Protein 2HQ4 (pdb70)

B-factor: mean 31.45, std 12.38, range [8.38, 74.42]

Structure (mmCIF, N/CA/C/O backbone):
data_2HQ4
#
_entry.id   2HQ4
#
_cell.length_a   133.869
_cell.length_b   46.392
_cell.length_c   94.750
_cell.angle_alpha   90.00
_cell.angle_beta   132.42
_cell.angle_gamma   90.00
#
_symmetry.space_group_name_H-M   'C 1 2 1'
#
loop_
_entity.id
_entity.type
_entity.pdbx_description
1 polymer 'Hypothetical protein PH1570'
2 water water
#
loop_
_atom_site.group_PDB
_atom_site.id
_atom_site.type_symbol
_atom_site.label_atom_id
_atom_site.label_alt_id
_atom_site.label_comp_id
_atom_site.label_asym_id
_atom_site.label_entity_id
_atom_site.label_seq_id
_atom_site.pdbx_PDB_ins_code
_atom_site.Cartn_x
_atom_site.Cartn_y
_atom_site.Cartn_z
_atom_site.occupancy
_atom_site.B_iso_or_equiv
_atom_site.auth_seq_id
_atom_site.auth_comp_id
_atom_site.auth_asym_id
_atom_site.auth_atom_id
_atom_site.pdbx_PDB_model_num
ATOM 1 N N . ASP A 1 1 ? 20.141 37.460 4.228 1.00 38.40 -8 ASP A N 1
ATOM 2 C CA . ASP A 1 1 ? 20.415 37.383 2.757 1.00 37.79 -8 ASP A CA 1
ATOM 3 C C . ASP A 1 1 ? 21.933 37.560 2.470 1.00 35.27 -8 ASP A C 1
ATOM 4 O O . ASP A 1 1 ? 22.651 38.244 3.176 1.00 35.71 -8 ASP A O 1
ATOM 9 N N . LEU A 1 2 ? 22.411 36.929 1.419 1.00 31.91 -7 LEU A N 1
ATOM 10 C CA . LEU A 1 2 ? 23.831 36.833 1.152 1.00 27.19 -7 LEU A CA 1
ATOM 11 C C . LEU A 1 2 ? 24.233 37.820 0.040 1.00 24.67 -7 LEU A C 1
ATOM 12 O O . LEU A 1 2 ? 23.390 38.287 -0.702 1.00 23.14 -7 LEU A O 1
ATOM 17 N N . TYR A 1 3 ? 25.522 38.102 -0.094 1.00 22.92 -6 TYR A N 1
ATOM 18 C CA . TYR A 1 3 ? 26.011 38.869 -1.247 1.00 21.89 -6 TYR A CA 1
ATOM 19 C C . TYR A 1 3 ? 26.118 38.020 -2.538 1.00 22.46 -6 TYR A C 1
ATOM 20 O O . TYR A 1 3 ? 26.719 36.921 -2.505 1.00 22.55 -6 TYR A O 1
ATOM 29 N N . PHE A 1 4 ? 25.560 38.512 -3.651 1.00 21.25 -5 PHE A N 1
ATOM 30 C CA . PHE A 1 4 ? 25.795 37.921 -4.982 1.00 22.66 -5 PHE A CA 1
ATOM 31 C C . PHE A 1 4 ? 26.209 39.038 -5.934 1.00 23.91 -5 PHE A C 1
ATOM 32 O O . PHE A 1 4 ? 25.600 40.126 -5.974 1.00 23.42 -5 PHE A O 1
ATOM 40 N N . GLN A 1 5 ? 27.238 38.759 -6.708 1.00 25.44 -4 GLN A N 1
ATOM 41 C CA . GLN A 1 5 ? 27.746 39.707 -7.681 1.00 27.48 -4 GLN A CA 1
ATOM 42 C C . GLN A 1 5 ? 26.926 39.691 -8.993 1.00 29.09 -4 GLN A C 1
ATOM 43 O O . GLN A 1 5 ? 26.974 38.733 -9.772 1.00 30.14 -4 GLN A O 1
ATOM 49 N N . GLY A 1 6 ? 26.207 40.781 -9.232 1.00 31.91 -3 GLY A N 1
ATOM 50 C CA . GLY A 1 6 ? 25.450 41.002 -10.468 1.00 34.16 -3 GLY A CA 1
ATOM 51 C C . GLY A 1 6 ? 26.113 40.531 -11.753 1.00 35.77 -3 GLY A C 1
ATOM 52 O O . GLY A 1 6 ? 25.526 39.740 -12.515 1.00 36.90 -3 GLY A O 1
ATOM 53 N N . GLY A 1 7 ? 27.340 40.971 -12.010 1.00 35.58 -2 GLY A N 1
ATOM 54 C CA . GLY A 1 7 ? 27.963 40.567 -13.274 1.00 36.26 -2 GLY A CA 1
ATOM 55 C C . GLY A 1 7 ? 28.152 39.073 -13.547 1.00 35.43 -2 GLY A C 1
ATOM 56 O O . GLY A 1 7 ? 28.355 38.665 -14.697 1.00 35.02 -2 GLY A O 1
ATOM 57 N N . SER A 1 8 ? 28.102 38.250 -12.503 1.00 34.55 -1 SER A N 1
ATOM 58 C CA . SER A 1 8 ? 28.685 36.891 -12.597 1.00 33.62 -1 SER A CA 1
ATOM 59 C C . SER A 1 8 ? 27.679 35.746 -12.678 1.00 33.01 -1 SER A C 1
ATOM 60 O O . SER A 1 8 ? 28.088 34.575 -12.618 1.00 31.47 -1 SER A O 1
ATOM 63 N N . GLY A 1 9 ? 26.388 36.084 -12.798 1.00 31.53 0 GLY A N 1
ATOM 64 C CA . GLY A 1 9 ? 25.330 35.080 -12.809 1.00 30.51 0 GLY A CA 1
ATOM 65 C C . GLY A 1 9 ? 24.625 34.889 -14.142 1.00 30.10 0 GLY A C 1
ATOM 66 O O . GLY A 1 9 ? 24.798 35.663 -15.072 1.00 29.57 0 GLY A O 1
ATOM 67 N N . MET A 1 10 ? 23.842 33.824 -14.222 1.00 28.33 1 MET A N 1
ATOM 68 C CA . MET A 1 10 ? 23.051 33.497 -15.382 1.00 27.20 1 MET A CA 1
ATOM 69 C C . MET A 1 10 ? 21.593 33.316 -14.909 1.00 26.40 1 MET A C 1
ATOM 70 O O . MET A 1 10 ? 21.330 32.584 -13.948 1.00 25.18 1 MET A O 1
ATOM 75 N N . GLN A 1 11 ? 20.657 33.961 -15.594 1.00 25.39 2 GLN A N 1
ATOM 76 C CA . GLN A 1 11 ? 19.253 33.801 -15.254 1.00 26.07 2 GLN A CA 1
ATOM 77 C C . GLN A 1 11 ? 18.776 32.439 -15.773 1.00 25.04 2 GLN A C 1
ATOM 78 O O . GLN A 1 11 ? 18.875 32.159 -16.984 1.00 25.27 2 GLN A O 1
ATOM 84 N N . CYS A 1 12 ? 18.277 31.584 -14.873 1.00 23.12 3 CYS A N 1
ATOM 85 C CA . CYS A 1 12 ? 17.820 30.208 -15.221 1.00 22.95 3 CYS A CA 1
ATOM 86 C C . CYS A 1 12 ? 16.324 29.919 -14.987 1.00 21.82 3 CYS A C 1
ATOM 87 O O . CYS A 1 12 ? 15.840 28.879 -15.346 1.00 21.48 3 CYS A O 1
ATOM 90 N N . GLU A 1 13 ? 15.642 30.844 -14.351 1.00 22.28 4 GLU A N 1
ATOM 91 C CA . GLU A 1 13 ? 14.177 30.873 -14.287 1.00 23.05 4 GLU A CA 1
ATOM 92 C C . GLU A 1 13 ? 13.795 32.305 -14.009 1.00 23.21 4 GLU A C 1
ATOM 93 O O . GLU A 1 13 ? 14.683 33.158 -13.906 1.00 22.38 4 GLU A O 1
ATOM 99 N N . GLU A 1 14 ? 12.486 32.572 -13.856 1.00 23.38 5 GLU A N 1
ATOM 100 C CA . GLU A 1 14 ? 11.987 33.912 -13.642 1.00 25.17 5 GLU A CA 1
ATOM 101 C C . GLU A 1 14 ? 12.716 34.603 -12.500 1.00 23.53 5 GLU A C 1
ATOM 102 O O . GLU A 1 14 ? 13.128 35.765 -12.611 1.00 22.54 5 GLU A O 1
ATOM 108 N N . LYS A 1 15 ? 12.889 33.880 -11.394 1.00 22.12 6 LYS A N 1
ATOM 109 C CA . LYS A 1 15 ? 13.476 34.497 -10.210 1.00 21.96 6 LYS A CA 1
ATOM 110 C C . LYS A 1 15 ? 14.675 33.681 -9.691 1.00 21.61 6 LYS A C 1
ATOM 111 O O . LYS A 1 15 ? 14.999 33.764 -8.509 1.00 21.11 6 LYS A O 1
ATOM 117 N N . LEU A 1 16 ? 15.272 32.867 -10.567 1.00 21.04 7 LEU A N 1
ATOM 118 C CA . LEU A 1 16 ? 16.489 32.109 -10.249 1.00 20.62 7 LEU A CA 1
ATOM 119 C C . LEU A 1 16 ? 17.696 32.635 -11.022 1.00 20.97 7 LEU A C 1
ATOM 120 O O . LEU A 1 16 ? 17.655 32.710 -12.263 1.00 20.53 7 LEU A O 1
ATOM 125 N N . GLU A 1 17 ? 18.754 32.992 -10.291 1.00 21.15 8 GLU A N 1
ATOM 126 C CA . GLU A 1 17 ? 20.063 33.313 -10.864 1.00 22.27 8 GLU A CA 1
ATOM 127 C C . GLU A 1 17 ? 21.074 32.351 -10.287 1.00 22.75 8 GLU A C 1
ATOM 128 O O . GLU A 1 17 ? 21.108 32.122 -9.086 1.00 21.87 8 GLU A O 1
ATOM 134 N N . VAL A 1 18 ? 21.944 31.848 -11.151 1.00 22.79 9 VAL A N 1
ATOM 135 C CA . VAL A 1 18 ? 22.974 30.914 -10.769 1.00 22.63 9 VAL A CA 1
ATOM 136 C C . VAL A 1 18 ? 24.331 31.642 -10.936 1.00 22.94 9 VAL A C 1
ATOM 137 O O . VAL A 1 18 ? 24.523 32.398 -11.884 1.00 21.92 9 VAL A O 1
ATOM 141 N N . PHE A 1 19 ? 25.252 31.410 -10.007 1.00 22.39 10 PHE A N 1
ATOM 142 C CA . PHE A 1 19 ? 26.519 32.155 -9.935 1.00 21.97 10 PHE A CA 1
ATOM 143 C C . PHE A 1 19 ? 27.648 31.149 -9.920 1.00 21.88 10 PHE A C 1
ATOM 144 O O . PHE A 1 19 ? 27.389 29.930 -9.908 1.00 20.87 10 PHE A O 1
ATOM 152 N N . GLU A 1 20 ? 28.918 31.595 -9.887 1.00 22.01 11 GLU A N 1
ATOM 153 C CA . GLU A 1 20 ? 30.016 30.623 -10.003 1.00 22.59 11 GLU A CA 1
ATOM 154 C C . GLU A 1 20 ? 29.980 29.600 -8.859 1.00 20.54 11 GLU A C 1
ATOM 155 O O . GLU A 1 20 ? 30.290 28.387 -9.029 1.00 20.25 11 GLU A O 1
ATOM 161 N N . ASN A 1 21 ? 29.658 30.095 -7.670 1.00 18.16 12 ASN A N 1
ATOM 162 C CA . ASN A 1 21 ? 29.705 29.220 -6.482 1.00 17.11 12 ASN A CA 1
ATOM 163 C C . ASN A 1 21 ? 28.413 29.327 -5.683 1.00 16.62 12 ASN A C 1
ATOM 164 O O . ASN A 1 21 ? 28.432 29.219 -4.448 1.00 15.08 12 ASN A O 1
ATOM 169 N N . GLY A 1 22 ? 27.283 29.507 -6.368 1.00 16.75 13 GLY A N 1
ATOM 170 C CA . GLY A 1 22 ? 26.006 29.587 -5.619 1.00 16.65 13 GLY A CA 1
ATOM 171 C C . GLY A 1 22 ? 24.799 29.820 -6.486 1.00 16.85 13 GLY A C 1
ATOM 172 O O . GLY A 1 22 ? 24.895 29.896 -7.727 1.00 17.14 13 GLY A O 1
ATOM 173 N N . PHE A 1 23 ? 23.635 29.952 -5.848 1.00 17.59 14 PHE A N 1
ATOM 174 C CA . PHE A 1 23 ? 22.452 30.404 -6.576 1.00 17.33 14 PHE A CA 1
ATOM 175 C C . PHE A 1 23 ? 21.528 31.202 -5.647 1.00 17.79 14 PHE A C 1
ATOM 176 O O . PHE A 1 23 ? 21.559 31.015 -4.427 1.00 14.40 14 PHE A O 1
ATOM 184 N N . LYS A 1 24 ? 20.749 32.103 -6.248 1.00 16.88 15 LYS A N 1
ATOM 185 C CA . LYS A 1 24 ? 19.794 32.936 -5.546 1.00 19.60 15 LYS A CA 1
ATOM 186 C C . LYS A 1 24 ? 18.417 32.758 -6.191 1.00 19.56 15 LYS A C 1
ATOM 187 O O . LYS A 1 24 ? 18.229 33.115 -7.357 1.00 19.67 15 LYS A O 1
ATOM 193 N N . ASP A 1 25 ? 17.466 32.259 -5.415 1.00 19.68 16 ASP A N 1
ATOM 194 C CA . ASP A 1 25 ? 16.118 32.064 -5.933 1.00 20.73 16 ASP A CA 1
ATOM 195 C C . ASP A 1 25 ? 15.137 32.920 -5.142 1.00 21.64 16 ASP A C 1
ATOM 196 O O . ASP A 1 25 ? 14.875 32.637 -3.956 1.00 21.90 16 ASP A O 1
ATOM 201 N N . GLU A 1 26 ? 14.605 33.947 -5.791 1.00 21.78 17 GLU A N 1
ATOM 202 C CA . GLU A 1 26 ? 13.695 34.894 -5.099 1.00 23.68 17 GLU A CA 1
ATOM 203 C C . GLU A 1 26 ? 12.221 34.431 -5.100 1.00 24.21 17 GLU A C 1
ATOM 204 O O . GLU A 1 26 ? 11.400 34.989 -4.376 1.00 24.50 17 GLU A O 1
ATOM 210 N N . LYS A 1 27 ? 11.900 33.390 -5.856 1.00 23.18 18 LYS A N 1
ATOM 211 C CA . LYS A 1 27 ? 10.570 32.788 -5.756 1.00 24.56 18 LYS A CA 1
ATOM 212 C C . LYS A 1 27 ? 10.455 31.977 -4.455 1.00 24.72 18 LYS A C 1
ATOM 213 O O . LYS A 1 27 ? 9.500 32.111 -3.678 1.00 23.70 18 LYS A O 1
ATOM 219 N N . PHE A 1 28 ? 11.434 31.107 -4.247 1.00 23.30 19 PHE A N 1
ATOM 220 C CA . PHE A 1 28 ? 11.446 30.238 -3.076 1.00 23.61 19 PHE A CA 1
ATOM 221 C C . PHE A 1 28 ? 12.231 30.812 -1.904 1.00 22.84 19 PHE A C 1
ATOM 222 O O . PHE A 1 28 ? 12.214 30.225 -0.844 1.00 24.64 19 PHE A O 1
ATOM 230 N N . ASN A 1 29 ? 12.851 31.981 -2.085 1.00 21.97 20 ASN A N 1
ATOM 231 C CA . ASN A 1 29 ? 13.688 32.616 -1.065 1.00 22.11 20 ASN A CA 1
ATOM 232 C C . ASN A 1 29 ? 14.754 31.606 -0.557 1.00 21.65 20 ASN A C 1
ATOM 233 O O . ASN A 1 29 ? 14.856 31.344 0.669 1.00 20.35 20 ASN A O 1
ATOM 238 N N . VAL A 1 30 ? 15.529 31.035 -1.505 1.00 20.55 21 VAL A N 1
ATOM 239 C CA . VAL A 1 30 ? 16.600 30.068 -1.182 1.00 20.16 21 VAL A CA 1
ATOM 240 C C . VAL A 1 30 ? 17.876 30.667 -1.768 1.00 20.19 21 VAL A C 1
ATOM 241 O O . VAL A 1 30 ? 17.921 30.988 -2.940 1.00 19.77 21 VAL A O 1
ATOM 245 N N . GLU A 1 31 ? 18.891 30.851 -0.930 1.00 20.25 22 GLU A N 1
ATOM 246 C CA . GLU A 1 31 ? 20.155 31.445 -1.346 1.00 20.78 22 GLU A CA 1
ATOM 247 C C . GLU A 1 31 ? 21.193 30.577 -0.701 1.00 19.72 22 GLU A C 1
ATOM 248 O O . GLU A 1 31 ? 21.119 30.289 0.505 1.00 17.64 22 GLU A O 1
ATOM 254 N N . VAL A 1 32 ? 22.156 30.152 -1.508 1.00 18.23 23 VAL A N 1
ATOM 255 C CA . VAL A 1 32 ? 23.238 29.298 -1.023 1.00 17.42 23 VAL A CA 1
ATOM 256 C C . VAL A 1 32 ? 24.532 29.617 -1.797 1.00 17.63 23 VAL A C 1
ATOM 257 O O . VAL A 1 32 ? 24.483 29.874 -3.006 1.00 16.66 23 VAL A O 1
ATOM 261 N N . LYS A 1 33 ? 25.654 29.643 -1.089 1.00 16.91 24 LYS A N 1
ATOM 262 C CA . LYS A 1 33 ? 26.975 29.729 -1.724 1.00 18.40 24 LYS A CA 1
ATOM 263 C C . LYS A 1 33 ? 27.850 28.675 -1.054 1.00 17.45 24 LYS A C 1
ATOM 264 O O . LYS A 1 33 ? 27.585 28.276 0.074 1.00 17.10 24 LYS A O 1
ATOM 270 N N . PHE A 1 34 ? 28.879 28.192 -1.747 1.00 16.90 25 PHE A N 1
ATOM 271 C CA . PHE A 1 34 ? 29.759 27.178 -1.152 1.00 16.44 25 PHE A CA 1
ATOM 272 C C . PHE A 1 34 ? 31.192 27.609 -1.296 1.00 16.86 25 PHE A C 1
ATOM 273 O O . PHE A 1 34 ? 31.524 28.411 -2.195 1.00 16.17 25 PHE A O 1
ATOM 281 N N . TYR A 1 35 ? 32.020 27.120 -0.368 1.00 17.31 26 TYR A N 1
ATOM 282 C CA . TYR A 1 35 ? 33.474 27.455 -0.294 1.00 18.01 26 TYR A CA 1
ATOM 283 C C . TYR A 1 35 ? 34.211 26.150 -0.061 1.00 17.72 26 TYR A C 1
ATOM 284 O O . TYR A 1 35 ? 33.655 25.232 0.496 1.00 18.83 26 TYR A O 1
ATOM 293 N N . GLY A 1 36 ? 35.446 26.025 -0.526 1.00 19.19 27 GLY A N 1
ATOM 294 C CA . GLY A 1 36 ? 36.190 24.827 -0.260 1.00 20.28 27 GLY A CA 1
ATOM 295 C C . GLY A 1 36 ? 36.102 23.911 -1.454 1.00 21.07 27 GLY A C 1
ATOM 296 O O . GLY A 1 36 ? 36.230 24.381 -2.600 1.00 22.10 27 GLY A O 1
ATOM 297 N N . ASN A 1 37 ? 35.848 22.625 -1.220 1.00 19.17 28 ASN A N 1
ATOM 298 C CA . ASN A 1 37 ? 35.720 21.700 -2.352 1.00 20.22 28 ASN A CA 1
ATOM 299 C C . ASN A 1 37 ? 34.429 21.928 -3.179 1.00 20.88 28 ASN A C 1
ATOM 300 O O . ASN A 1 37 ? 33.491 22.521 -2.682 1.00 19.22 28 ASN A O 1
ATOM 305 N N . ASP A 1 38 ? 34.425 21.459 -4.428 1.00 20.33 29 ASP A N 1
ATOM 306 C CA . ASP A 1 38 ? 33.349 21.690 -5.387 1.00 21.06 29 ASP A CA 1
ATOM 307 C C . ASP A 1 38 ? 32.018 21.126 -4.837 1.00 21.56 29 ASP A C 1
ATOM 308 O O . ASP A 1 38 ? 31.950 19.977 -4.402 1.00 21.92 29 ASP A O 1
ATOM 313 N N . ALA A 1 39 ? 30.985 21.959 -4.817 1.00 20.95 30 ALA A N 1
ATOM 314 C CA . ALA A 1 39 ? 29.652 21.474 -4.442 1.00 19.89 30 ALA A CA 1
ATOM 315 C C . ALA A 1 39 ? 28.635 21.751 -5.538 1.00 18.93 30 ALA A C 1
ATOM 316 O O . ALA A 1 39 ? 27.426 21.755 -5.276 1.00 19.62 30 ALA A O 1
ATOM 318 N N . ARG A 1 40 ? 29.083 21.977 -6.771 1.00 19.06 31 ARG A N 1
ATOM 319 C CA . ARG A 1 40 ? 28.112 22.363 -7.818 1.00 20.12 31 ARG A CA 1
ATOM 320 C C . ARG A 1 40 ? 26.988 21.358 -8.073 1.00 19.56 31 ARG A C 1
ATOM 321 O O . ARG A 1 40 ? 25.849 21.752 -8.339 1.00 18.00 31 ARG A O 1
ATOM 329 N N . LYS A 1 41 ? 27.284 20.064 -7.980 1.00 19.16 32 LYS A N 1
ATOM 330 C CA . LYS A 1 41 ? 26.244 19.059 -8.191 1.00 21.29 32 LYS A CA 1
ATOM 331 C C . LYS A 1 41 ? 25.190 19.021 -7.050 1.00 19.76 32 LYS A C 1
ATOM 332 O O . LYS A 1 41 ? 24.040 18.678 -7.270 1.00 18.32 32 LYS A O 1
ATOM 338 N N . VAL A 1 42 ? 25.608 19.316 -5.820 1.00 18.87 33 VAL A N 1
ATOM 339 C CA . VAL A 1 42 ? 24.628 19.506 -4.732 1.00 17.90 33 VAL A CA 1
ATOM 340 C C . VAL A 1 42 ? 23.693 20.680 -5.079 1.00 17.70 33 VAL A C 1
ATOM 341 O O . VAL A 1 42 ? 22.465 20.581 -4.952 1.00 17.17 33 VAL A O 1
ATOM 345 N N . LEU A 1 43 ? 24.255 21.773 -5.580 1.00 17.13 34 LEU A N 1
ATOM 346 C CA . LEU A 1 43 ? 23.423 22.924 -5.926 1.00 17.65 34 LEU A CA 1
ATOM 347 C C . LEU A 1 43 ? 22.463 22.576 -7.090 1.00 17.06 34 LEU A C 1
ATOM 348 O O . LEU A 1 43 ? 21.262 22.931 -7.079 1.00 14.95 34 LEU A O 1
ATOM 353 N N . LEU A 1 44 ? 22.969 21.832 -8.074 1.00 17.39 35 LEU A N 1
ATOM 354 C CA . LEU A 1 44 ? 22.123 21.356 -9.194 1.00 17.77 35 LEU A CA 1
ATOM 355 C C . LEU A 1 44 ? 20.965 20.516 -8.712 1.00 17.36 35 LEU A C 1
ATOM 356 O O . LEU A 1 44 ? 19.813 20.687 -9.159 1.00 18.76 35 LEU A O 1
ATOM 361 N N . ALA A 1 45 ? 21.247 19.607 -7.785 1.00 17.03 36 ALA A N 1
ATOM 362 C CA . ALA A 1 45 ? 20.186 18.772 -7.223 1.00 16.72 36 ALA A CA 1
ATOM 363 C C . ALA A 1 45 ? 19.147 19.611 -6.469 1.00 17.23 36 ALA A C 1
ATOM 364 O O . ALA A 1 45 ? 17.943 19.341 -6.549 1.00 18.26 36 ALA A O 1
ATOM 366 N N . MET A 1 46 ? 19.603 20.624 -5.734 1.00 15.39 37 MET A N 1
ATOM 367 C CA . MET A 1 46 ? 18.668 21.533 -5.033 1.00 15.48 37 MET A CA 1
ATOM 368 C C . MET A 1 46 ? 17.748 22.269 -6.019 1.00 16.84 37 MET A C 1
ATOM 369 O O . MET A 1 46 ? 16.563 22.454 -5.732 1.00 17.35 37 MET A O 1
ATOM 374 N N . ILE A 1 47 ? 18.296 22.723 -7.152 1.00 17.05 38 ILE A N 1
ATOM 375 C CA . ILE A 1 47 ? 17.530 23.436 -8.197 1.00 17.94 38 ILE A CA 1
ATOM 376 C C . ILE A 1 47 ? 16.480 22.513 -8.813 1.00 19.08 38 ILE A C 1
ATOM 377 O O . ILE A 1 47 ? 15.303 22.873 -8.941 1.00 18.54 38 ILE A O 1
ATOM 382 N N . TYR A 1 48 ? 16.914 21.308 -9.189 1.00 19.86 39 TYR A N 1
ATOM 383 C CA . TYR A 1 48 ? 16.013 20.275 -9.671 1.00 22.43 39 TYR A CA 1
ATOM 384 C C . TYR A 1 48 ? 14.845 20.041 -8.712 1.00 22.38 39 TYR A C 1
ATOM 385 O O . TYR A 1 48 ? 13.659 20.025 -9.122 1.00 22.65 39 TYR A O 1
ATOM 394 N N . GLU A 1 49 ? 15.174 19.845 -7.442 1.00 21.89 40 GLU A N 1
ATOM 395 C CA . GLU A 1 49 ? 14.153 19.586 -6.445 1.00 23.29 40 GLU A CA 1
ATOM 396 C C . GLU A 1 49 ? 13.198 20.783 -6.289 1.00 21.74 40 GLU A C 1
ATOM 397 O O . GLU A 1 49 ? 11.995 20.572 -6.146 1.00 21.02 40 GLU A O 1
ATOM 403 N N . LEU A 1 50 ? 13.721 22.012 -6.351 1.00 19.48 41 LEU A N 1
ATOM 404 C CA . LEU A 1 50 ? 12.905 23.214 -6.233 1.00 20.89 41 LEU A CA 1
ATOM 405 C C . LEU A 1 50 ? 11.853 23.365 -7.368 1.00 22.49 41 LEU A C 1
ATOM 406 O O . LEU A 1 50 ? 10.725 23.817 -7.117 1.00 20.89 41 LEU A O 1
ATOM 411 N N . TYR A 1 51 ? 12.235 22.963 -8.585 1.00 22.25 42 TYR A N 1
ATOM 412 C CA . TYR A 1 51 ? 11.435 23.200 -9.793 1.00 22.04 42 TYR A CA 1
ATOM 413 C C . TYR A 1 51 ? 10.729 21.951 -10.315 1.00 23.80 42 TYR A C 1
ATOM 414 O O . TYR A 1 51 ? 9.848 22.046 -11.179 1.00 24.54 42 TYR A O 1
ATOM 423 N N . LEU A 1 52 ? 11.068 20.799 -9.743 1.00 25.34 43 LEU A N 1
ATOM 424 C CA . LEU A 1 52 ? 10.395 19.533 -10.025 1.00 27.97 43 LEU A CA 1
ATOM 425 C C . LEU A 1 52 ? 8.870 19.643 -9.976 1.00 27.95 43 LEU A C 1
ATOM 426 O O . LEU A 1 52 ? 8.203 19.147 -10.897 1.00 28.88 43 LEU A O 1
ATOM 431 N N . PRO A 1 53 ? 8.311 20.275 -8.923 1.00 28.45 44 PRO A N 1
ATOM 432 C CA . PRO A 1 53 ? 6.853 20.426 -8.889 1.00 28.36 44 PRO A CA 1
ATOM 433 C C . PRO A 1 53 ? 6.238 21.176 -10.078 1.00 28.52 44 PRO A C 1
ATOM 434 O O . PRO A 1 53 ? 5.143 20.825 -10.489 1.00 28.98 44 PRO A O 1
ATOM 438 N N . GLU A 1 54 ? 6.897 22.205 -10.613 1.00 28.97 45 GLU A N 1
ATOM 439 C CA . GLU A 1 54 ? 6.384 22.914 -11.791 1.00 29.00 45 GLU A CA 1
ATOM 440 C C . GLU A 1 54 ? 6.658 22.177 -13.100 1.00 28.83 45 GLU A C 1
ATOM 441 O O . GLU A 1 54 ? 5.860 22.284 -14.023 1.00 29.78 45 GLU A O 1
ATOM 447 N N . TYR A 1 55 ? 7.771 21.455 -13.207 1.00 28.27 46 TYR A N 1
ATOM 448 C CA . TYR A 1 55 ? 8.183 20.853 -14.497 1.00 28.02 46 TYR A CA 1
ATOM 449 C C . TYR A 1 55 ? 7.896 19.361 -14.716 1.00 30.54 46 TYR A C 1
ATOM 450 O O . TYR A 1 55 ? 7.917 18.875 -15.868 1.00 31.85 46 TYR A O 1
ATOM 459 N N . GLY A 1 56 ? 7.685 18.606 -13.649 1.00 32.65 47 GLY A N 1
ATOM 460 C CA . GLY A 1 56 ? 7.777 17.141 -13.751 1.00 34.84 47 GLY A CA 1
ATOM 461 C C . GLY A 1 56 ? 9.232 16.696 -13.927 1.00 37.66 47 GLY A C 1
ATOM 462 O O . GLY A 1 56 ? 10.145 17.537 -14.051 1.00 37.29 47 GLY A O 1
ATOM 463 N N . ARG A 1 57 ? 9.470 15.384 -13.966 1.00 39.35 48 ARG A N 1
ATOM 464 C CA . ARG A 1 57 ? 10.861 14.925 -13.828 1.00 41.80 48 ARG A CA 1
ATOM 465 C C . ARG A 1 57 ? 11.667 14.646 -15.106 1.00 42.42 48 ARG A C 1
ATOM 466 O O . ARG A 1 57 ? 12.905 14.381 -15.047 1.00 42.85 48 ARG A O 1
ATOM 474 N N . GLU A 1 58 ? 10.969 14.772 -16.236 1.00 42.12 49 GLU A N 1
ATOM 475 C CA . GLU A 1 58 ? 11.593 14.961 -17.548 1.00 42.89 49 GLU A CA 1
ATOM 476 C C . GLU A 1 58 ? 12.678 15.940 -17.990 1.00 41.48 49 GLU A C 1
ATOM 477 O O . GLU A 1 58 ? 13.857 15.576 -18.203 1.00 43.56 49 GLU A O 1
ATOM 483 N N . TYR A 1 59 ? 12.284 17.191 -18.056 1.00 38.93 50 TYR A N 1
ATOM 484 C CA . TYR A 1 59 ? 13.095 18.266 -18.577 1.00 36.03 50 TYR A CA 1
ATOM 485 C C . TYR A 1 59 ? 12.697 19.266 -17.485 1.00 34.38 50 TYR A C 1
ATOM 486 O O . TYR A 1 59 ? 11.542 19.714 -17.383 1.00 33.14 50 TYR A O 1
ATOM 495 N N . VAL A 1 60 ? 13.676 19.563 -16.641 1.00 31.08 51 VAL A N 1
ATOM 496 C CA . VAL A 1 60 ? 13.534 20.646 -15.686 1.00 28.44 51 VAL A CA 1
ATOM 497 C C . VAL A 1 60 ? 14.435 21.732 -16.216 1.00 27.38 51 VAL A C 1
ATOM 498 O O . VAL A 1 60 ? 15.656 21.692 -16.017 1.00 27.07 51 VAL A O 1
ATOM 502 N N . TYR A 1 61 ? 13.833 22.679 -16.934 1.00 25.97 52 TYR A N 1
ATOM 503 C CA . TYR A 1 61 ? 14.564 23.757 -17.603 1.00 24.49 52 TYR A CA 1
ATOM 504 C C . TYR A 1 61 ? 15.688 24.461 -16.765 1.00 23.63 52 TYR A C 1
ATOM 505 O O . TYR A 1 61 ? 16.829 24.524 -17.229 1.00 21.86 52 TYR A O 1
ATOM 514 N N . PRO A 1 62 ? 15.351 25.008 -15.560 1.00 21.89 53 PRO A N 1
ATOM 515 C CA . PRO A 1 62 ? 16.378 25.692 -14.755 1.00 20.96 53 PRO A CA 1
ATOM 516 C C . PRO A 1 62 ? 17.555 24.821 -14.406 1.00 20.42 53 PRO A C 1
ATOM 517 O O . PRO A 1 62 ? 18.647 25.355 -14.336 1.00 21.57 53 PRO A O 1
ATOM 521 N N . PHE A 1 63 ? 17.304 23.543 -14.131 1.00 19.67 54 PHE A N 1
ATOM 522 C CA . PHE A 1 63 ? 18.332 22.515 -13.907 1.00 21.84 54 PHE A CA 1
ATOM 523 C C . PHE A 1 63 ? 19.196 22.265 -15.158 1.00 21.60 54 PHE A C 1
ATOM 524 O O . PHE A 1 63 ? 20.419 22.205 -15.068 1.00 19.90 54 PHE A O 1
ATOM 532 N N . GLU A 1 64 ? 18.561 22.178 -16.321 1.00 21.99 55 GLU A N 1
ATOM 533 C CA . GLU A 1 64 ? 19.316 22.095 -17.584 1.00 23.87 55 GLU A CA 1
ATOM 534 C C . GLU A 1 64 ? 20.142 23.342 -17.873 1.00 24.33 55 GLU A C 1
ATOM 535 O O . GLU A 1 64 ? 21.310 23.240 -18.278 1.00 25.65 55 GLU A O 1
ATOM 541 N N . CYS A 1 65 ? 19.543 24.511 -17.661 1.00 24.92 56 CYS A N 1
ATOM 542 C CA . CYS A 1 65 ? 20.211 25.797 -17.802 1.00 25.02 56 CYS A CA 1
ATOM 543 C C . CYS A 1 65 ? 21.475 25.924 -16.887 1.00 25.04 56 CYS A C 1
ATOM 544 O O . CYS A 1 65 ? 22.549 26.381 -17.320 1.00 23.49 56 CYS A O 1
ATOM 547 N N . ALA A 1 66 ? 21.327 25.516 -15.625 1.00 24.04 57 ALA A N 1
ATOM 548 C CA . ALA A 1 66 ? 22.399 25.642 -14.643 1.00 23.35 57 ALA A CA 1
ATOM 549 C C . ALA A 1 66 ? 23.521 24.660 -15.025 1.00 23.81 57 ALA A C 1
ATOM 550 O O . ALA A 1 66 ? 24.707 25.000 -14.888 1.00 22.93 57 ALA A O 1
ATOM 552 N N . LYS A 1 67 ? 23.145 23.468 -15.509 1.00 24.35 58 LYS A N 1
ATOM 553 C CA . LYS A 1 67 ? 24.139 22.468 -15.989 1.00 26.55 58 LYS A CA 1
ATOM 554 C C . LYS A 1 67 ? 24.972 22.996 -17.166 1.00 28.23 58 LYS A C 1
ATOM 555 O O . LYS A 1 67 ? 26.204 22.808 -17.217 1.00 28.00 58 LYS A O 1
ATOM 561 N N . GLU A 1 68 ? 24.303 23.680 -18.084 1.00 30.03 59 GLU A N 1
ATOM 562 C CA . GLU A 1 68 ? 24.954 24.319 -19.227 1.00 32.57 59 GLU A CA 1
ATOM 563 C C . GLU A 1 68 ? 25.903 25.425 -18.733 1.00 31.42 59 GLU A C 1
ATOM 564 O O . GLU A 1 68 ? 27.080 25.471 -19.123 1.00 30.58 59 GLU A O 1
ATOM 570 N N . PHE A 1 69 ? 25.408 26.281 -17.832 1.00 30.15 60 PHE A N 1
ATOM 571 C CA . PHE A 1 69 ? 26.214 27.331 -17.221 1.00 28.84 60 PHE A CA 1
ATOM 572 C C . PHE A 1 69 ? 27.493 26.806 -16.540 1.00 28.91 60 PHE A C 1
ATOM 573 O O . PHE A 1 69 ? 28.586 27.364 -16.754 1.00 28.11 60 PHE A O 1
ATOM 581 N N . TRP A 1 70 ? 27.354 25.750 -15.740 1.00 27.13 61 TRP A N 1
ATOM 582 C CA . TRP A 1 70 ? 28.484 25.196 -15.008 1.00 28.43 61 TRP A CA 1
ATOM 583 C C . TRP A 1 70 ? 29.291 24.140 -15.792 1.00 29.14 61 TRP A C 1
ATOM 584 O O . TRP A 1 70 ? 30.314 23.653 -15.297 1.00 28.61 61 TRP A O 1
ATOM 595 N N . ASN A 1 71 ? 28.807 23.798 -16.993 1.00 30.19 62 ASN A N 1
ATOM 596 C CA . ASN A 1 71 ? 29.359 22.722 -17.842 1.00 31.07 62 ASN A CA 1
ATOM 597 C C . ASN A 1 71 ? 29.490 21.405 -17.066 1.00 31.57 62 ASN A C 1
ATOM 598 O O . ASN A 1 71 ? 30.570 20.818 -16.938 1.00 31.38 62 ASN A O 1
ATOM 603 N N . ILE A 1 72 ? 28.371 20.945 -16.527 1.00 31.31 63 ILE A N 1
ATOM 604 C CA . ILE A 1 72 ? 28.362 19.764 -15.706 1.00 32.15 63 ILE A CA 1
ATOM 605 C C . ILE A 1 72 ? 27.370 18.751 -16.279 1.00 32.99 63 ILE A C 1
ATOM 606 O O . ILE A 1 72 ? 26.268 19.116 -16.680 1.00 32.04 63 ILE A O 1
ATOM 611 N N . TYR A 1 73 ? 27.789 17.490 -16.313 1.00 34.63 64 TYR A N 1
ATOM 612 C CA . TYR A 1 73 ? 26.933 16.381 -16.696 1.00 37.12 64 TYR A CA 1
ATOM 613 C C . TYR A 1 73 ? 26.267 15.784 -15.467 1.00 36.22 64 TYR A C 1
ATOM 614 O O . TYR A 1 73 ? 26.932 15.352 -14.516 1.00 36.27 64 TYR A O 1
ATOM 623 N N . LEU A 1 74 ? 24.941 15.769 -15.470 1.00 35.24 65 LEU A N 1
ATOM 624 C CA . LEU A 1 74 ? 24.197 15.172 -14.365 1.00 34.72 65 LEU A CA 1
ATOM 625 C C . LEU A 1 74 ? 22.780 14.853 -14.786 1.00 35.48 65 LEU A C 1
ATOM 626 O O . LEU A 1 74 ? 22.012 15.744 -15.113 1.00 35.45 65 LEU A O 1
ATOM 631 N N . GLU A 1 75 ? 22.413 13.585 -14.735 1.00 36.55 66 GLU A N 1
ATOM 632 C CA . GLU A 1 75 ? 21.104 13.145 -15.204 1.00 37.58 66 GLU A CA 1
ATOM 633 C C . GLU A 1 75 ? 20.067 13.314 -14.100 1.00 37.21 66 GLU A C 1
ATOM 634 O O . GLU A 1 75 ? 20.312 12.911 -12.967 1.00 35.62 66 GLU A O 1
ATOM 640 N N . GLY A 1 76 ? 18.914 13.899 -14.434 1.00 38.03 67 GLY A N 1
ATOM 641 C CA . GLY A 1 76 ? 17.834 14.141 -13.454 1.00 39.32 67 GLY A CA 1
ATOM 642 C C . GLY A 1 76 ? 17.459 12.905 -12.663 1.00 39.90 67 GLY A C 1
ATOM 643 O O . GLY A 1 76 ? 17.123 12.965 -11.484 1.00 38.63 67 GLY A O 1
ATOM 644 N N . GLU A 1 77 ? 17.556 11.766 -13.340 1.00 41.72 68 GLU A N 1
ATOM 645 C CA . GLU A 1 77 ? 17.220 10.461 -12.802 1.00 43.49 68 GLU A CA 1
ATOM 646 C C . GLU A 1 77 ? 18.126 10.093 -11.636 1.00 43.63 68 GLU A C 1
ATOM 647 O O . GLU A 1 77 ? 17.748 9.304 -10.756 1.00 43.86 68 GLU A O 1
ATOM 653 N N . GLU A 1 78 ? 19.322 10.682 -11.619 1.00 44.20 69 GLU A N 1
ATOM 654 C CA . GLU A 1 78 ? 20.282 10.451 -10.535 1.00 45.10 69 GLU A CA 1
ATOM 655 C C . GLU A 1 78 ? 19.860 11.170 -9.249 1.00 44.58 69 GLU A C 1
ATOM 656 O O . GLU A 1 78 ? 20.386 10.871 -8.189 1.00 45.20 69 GLU A O 1
ATOM 662 N N . ILE A 1 79 ? 18.907 12.098 -9.345 1.00 44.69 70 ILE A N 1
ATOM 663 C CA . ILE A 1 79 ? 18.510 12.952 -8.203 1.00 44.66 70 ILE A CA 1
ATOM 664 C C . ILE A 1 79 ? 17.299 12.390 -7.457 1.00 45.89 7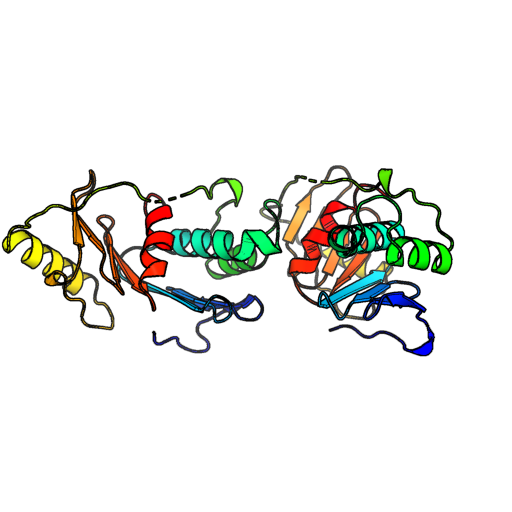0 ILE A C 1
ATOM 665 O O . ILE A 1 79 ? 16.150 12.571 -7.866 1.00 44.99 70 ILE A O 1
ATOM 670 N N . GLN A 1 80 ? 17.578 11.705 -6.357 1.00 47.48 71 GLN A N 1
ATOM 671 C CA . GLN A 1 80 ? 16.551 10.989 -5.605 1.00 50.32 71 GLN A CA 1
ATOM 672 C C . GLN A 1 80 ? 16.655 11.292 -4.108 1.00 51.50 71 GLN A C 1
ATOM 673 O O . GLN A 1 80 ? 17.724 11.672 -3.625 1.00 51.85 71 GLN A O 1
ATOM 679 N N . ASP A 1 81 ? 15.561 11.085 -3.373 1.00 52.83 72 ASP A N 1
ATOM 680 C CA . ASP A 1 81 ? 15.562 11.298 -1.913 1.00 54.27 72 ASP A CA 1
ATOM 681 C C . ASP A 1 81 ? 16.475 10.360 -1.117 1.00 54.29 72 ASP A C 1
ATOM 682 O O . ASP A 1 81 ? 16.245 9.155 -1.062 1.00 54.37 72 ASP A O 1
ATOM 687 N N . GLN A 1 85 ? 19.290 8.247 9.034 1.00 65.08 76 GLN A N 1
ATOM 688 C CA . GLN A 1 85 ? 19.847 9.587 8.861 1.00 64.47 76 GLN A CA 1
ATOM 689 C C . GLN A 1 85 ? 20.390 10.189 10.189 1.00 63.94 76 GLN A C 1
ATOM 690 O O . GLN A 1 85 ? 19.832 11.121 10.772 1.00 64.25 76 GLN A O 1
ATOM 696 N N . LEU A 1 86 ? 21.434 9.538 10.693 1.00 63.02 77 LEU A N 1
ATOM 697 C CA . LEU A 1 86 ? 22.618 10.181 11.317 1.00 61.50 77 LEU A CA 1
ATOM 698 C C . LEU A 1 86 ? 22.636 10.890 12.701 1.00 60.29 77 LEU A C 1
ATOM 699 O O . LEU A 1 86 ? 21.609 11.310 13.245 1.00 60.31 77 LEU A O 1
ATOM 704 N N . LYS A 1 87 ? 23.856 11.022 13.229 1.00 58.68 78 LYS A N 1
ATOM 705 C CA . LYS A 1 87 ? 24.111 10.857 14.670 1.00 57.56 78 LYS A CA 1
ATOM 706 C C . LYS A 1 87 ? 24.733 12.031 15.422 1.00 56.13 78 LYS A C 1
ATOM 707 O O . LYS A 1 87 ? 25.944 12.275 15.314 1.00 54.75 78 LYS A O 1
ATOM 713 N N . PRO A 1 88 ? 23.900 12.749 16.198 1.00 55.20 79 PRO A N 1
ATOM 714 C CA . PRO A 1 88 ? 24.309 13.920 16.974 1.00 54.97 79 PRO A CA 1
ATOM 715 C C . PRO A 1 88 ? 25.317 13.594 18.074 1.00 54.80 79 PRO A C 1
ATOM 716 O O . PRO A 1 88 ? 25.255 12.520 18.670 1.00 54.95 79 PRO A O 1
ATOM 720 N N . ILE A 1 89 ? 26.262 14.501 18.298 1.00 54.64 80 ILE A N 1
ATOM 721 C CA . ILE A 1 89 ? 27.256 14.354 19.356 1.00 55.08 80 ILE A CA 1
ATOM 722 C C . ILE A 1 89 ? 26.739 15.114 20.575 1.00 55.76 80 ILE A C 1
ATOM 723 O O . ILE A 1 89 ? 26.375 16.295 20.489 1.00 55.59 80 ILE A O 1
ATOM 728 N N . LYS A 1 90 ? 26.666 14.419 21.703 1.00 56.75 81 LYS A N 1
ATOM 729 C CA . LYS A 1 90 ? 26.112 15.011 22.920 1.00 57.78 81 LYS A CA 1
ATOM 730 C C . LYS A 1 90 ? 27.083 16.032 23.489 1.00 57.97 81 LYS A C 1
ATOM 731 O O . LYS A 1 90 ? 26.665 17.086 23.955 1.00 58.28 81 LYS A O 1
ATOM 737 N N . PHE A 1 91 ? 28.374 15.700 23.430 1.00 58.19 82 PHE A N 1
ATOM 738 C CA . PHE A 1 91 ? 29.460 16.582 23.857 1.00 58.47 82 PHE A CA 1
ATOM 739 C C . PHE A 1 91 ? 30.670 16.380 22.958 1.00 58.03 82 PHE A C 1
ATOM 740 O O . PHE A 1 91 ? 31.184 15.263 22.827 1.00 57.97 82 PHE A O 1
ATOM 748 N N . THR A 1 92 ? 31.115 17.466 22.336 1.00 57.45 83 THR A N 1
ATOM 749 C CA . THR A 1 92 ? 32.312 17.435 21.499 1.00 57.06 83 THR A CA 1
ATOM 750 C C . THR A 1 92 ? 33.431 18.229 22.177 1.00 56.45 83 THR A C 1
ATOM 751 O O . THR A 1 92 ? 33.199 19.341 22.662 1.00 56.09 83 THR A O 1
ATOM 755 N N . SER A 1 93 ? 34.631 17.646 22.212 1.00 56.27 84 SER A N 1
ATOM 756 C CA . SER A 1 93 ? 35.780 18.242 22.900 1.00 56.07 84 SER A CA 1
ATOM 757 C C . SER A 1 93 ? 36.183 19.564 22.269 1.00 56.12 84 SER A C 1
ATOM 758 O O . SER A 1 93 ? 36.035 19.744 21.056 1.00 55.78 84 SER A O 1
ATOM 761 N N . GLU A 1 94 ? 36.676 20.485 23.100 1.00 55.71 85 GLU A N 1
ATOM 762 C CA . GLU A 1 94 ? 37.282 21.732 22.623 1.00 55.80 85 GLU A CA 1
ATOM 763 C C . GLU A 1 94 ? 38.269 21.483 21.488 1.00 54.29 85 GLU A C 1
ATOM 764 O O . GLU A 1 94 ? 38.420 22.312 20.604 1.00 54.24 85 GLU A O 1
ATOM 770 N N . GLN A 1 95 ? 38.949 20.341 21.542 1.00 52.96 86 GLN A N 1
ATOM 771 C CA . GLN A 1 95 ? 39.972 19.975 20.570 1.00 51.79 86 GLN A CA 1
ATOM 772 C C . GLN A 1 95 ? 39.392 19.761 19.168 1.00 49.90 86 GLN A C 1
ATOM 773 O O . GLN A 1 95 ? 39.954 20.249 18.181 1.00 49.11 86 GLN A O 1
ATOM 779 N N . VAL A 1 96 ? 38.287 19.012 19.104 1.00 48.13 87 VAL A N 1
ATOM 780 C CA . VAL A 1 96 ? 37.523 18.789 17.871 1.00 46.15 87 VAL A CA 1
ATOM 781 C C . VAL A 1 96 ? 36.988 20.118 17.336 1.00 44.30 87 VAL A C 1
ATOM 782 O O . VAL A 1 96 ? 37.173 20.414 16.164 1.00 43.76 87 VAL A O 1
ATOM 786 N N . ILE A 1 97 ? 36.336 20.900 18.201 1.00 42.40 88 ILE A N 1
ATOM 787 C CA . ILE A 1 97 ? 35.849 22.239 17.847 1.00 41.24 88 ILE A CA 1
ATOM 788 C C . ILE A 1 97 ? 36.991 23.078 17.267 1.00 39.85 88 ILE A C 1
ATOM 789 O O . ILE A 1 97 ? 36.869 23.669 16.173 1.00 39.25 88 ILE A O 1
ATOM 794 N N . LYS A 1 98 ? 38.117 23.086 17.978 1.00 37.36 89 LYS A N 1
ATOM 795 C CA . LYS A 1 98 ? 39.311 23.799 17.534 1.00 35.76 89 LYS A CA 1
ATOM 796 C C . LYS A 1 98 ? 39.860 23.323 16.185 1.00 33.44 89 LYS A C 1
ATOM 797 O O . LYS A 1 98 ? 40.291 24.126 15.376 1.00 30.71 89 LYS A O 1
ATOM 803 N N . LYS A 1 99 ? 39.864 22.013 15.946 1.00 32.25 90 LYS A N 1
ATOM 804 C CA . LYS A 1 99 ? 40.352 21.477 14.643 1.00 31.86 90 LYS A CA 1
ATOM 805 C C . LYS A 1 99 ? 39.366 21.781 13.490 1.00 30.09 90 LYS A C 1
ATOM 806 O O . LYS A 1 99 ? 39.769 22.047 12.366 1.00 30.14 90 LYS A O 1
ATOM 812 N N . LEU A 1 100 ? 38.079 21.711 13.795 1.00 28.77 91 LEU A N 1
ATOM 813 C CA . LEU A 1 100 ? 37.029 22.107 12.852 1.00 28.76 91 LEU A CA 1
ATOM 814 C C . LEU A 1 100 ? 37.123 23.596 12.527 1.00 27.85 91 LEU A C 1
ATOM 815 O O . LEU A 1 100 ? 37.003 23.985 11.378 1.00 26.43 91 LEU A O 1
ATOM 820 N N . GLN A 1 101 ? 37.365 24.424 13.533 1.00 28.22 92 GLN A N 1
ATOM 821 C CA . GLN A 1 101 ? 37.621 25.852 13.290 1.00 29.17 92 GLN A CA 1
ATOM 822 C C . GLN A 1 101 ? 38.844 26.092 12.383 1.00 29.33 92 GLN A C 1
ATOM 823 O O . GLN A 1 101 ? 38.820 26.977 11.505 1.00 27.60 92 GLN A O 1
ATOM 829 N N . GLU A 1 102 ? 39.898 25.283 12.541 1.00 30.10 93 GLU A N 1
ATOM 830 C CA . GLU A 1 102 ? 41.033 25.338 11.616 1.00 32.15 93 GLU A CA 1
ATOM 831 C C . GLU A 1 102 ? 40.685 24.902 10.177 1.00 31.31 93 GLU A C 1
ATOM 832 O O . GLU A 1 102 ? 41.254 25.438 9.221 1.00 30.34 93 GLU A O 1
ATOM 838 N N . GLU A 1 103 ? 39.770 23.935 10.011 1.00 30.17 94 GLU A N 1
ATOM 839 C CA . GLU A 1 103 ? 39.270 23.609 8.665 1.00 29.53 94 GLU A CA 1
ATOM 840 C C . GLU A 1 103 ? 38.589 24.849 8.049 1.00 28.81 94 GLU A C 1
ATOM 841 O O . GLU A 1 103 ? 38.776 25.132 6.848 1.00 27.28 94 GLU A O 1
ATOM 847 N N . ILE A 1 104 ? 37.805 25.556 8.863 1.00 28.66 95 ILE A N 1
ATOM 848 C CA . ILE A 1 104 ? 37.141 26.794 8.401 1.00 29.65 95 ILE A CA 1
ATOM 849 C C . ILE A 1 104 ? 38.196 27.774 7.862 1.00 30.17 95 ILE A C 1
ATOM 850 O O . ILE A 1 104 ? 38.072 28.239 6.746 1.00 30.67 95 ILE A O 1
ATOM 855 N N . LYS A 1 105 ? 39.243 28.053 8.642 1.00 30.80 96 LYS A N 1
ATOM 856 C CA . LYS A 1 105 ? 40.362 28.916 8.174 1.00 31.67 96 LYS A CA 1
ATOM 857 C C . LYS A 1 105 ? 41.014 28.496 6.870 1.00 30.98 96 LYS A C 1
ATOM 858 O O . LYS A 1 105 ? 41.316 29.341 6.022 1.00 32.44 96 LYS A O 1
ATOM 864 N N . LYS A 1 106 ? 41.221 27.206 6.674 1.00 30.68 97 LYS A N 1
ATOM 865 C CA . LYS A 1 106 ? 41.742 26.725 5.414 1.00 30.93 97 LYS A CA 1
ATOM 866 C C . LYS A 1 106 ? 40.799 26.973 4.225 1.00 30.41 97 LYS A C 1
ATOM 867 O O . LYS A 1 106 ? 41.251 27.172 3.099 1.00 30.95 97 LYS A O 1
ATOM 873 N N . ILE A 1 107 ? 39.494 26.886 4.467 1.00 28.89 98 ILE A N 1
ATOM 874 C CA . ILE A 1 107 ? 38.473 27.060 3.410 1.00 27.45 98 ILE A CA 1
ATOM 875 C C . ILE A 1 107 ? 38.358 28.513 2.947 1.00 28.15 98 ILE A C 1
ATOM 876 O O . ILE A 1 107 ? 38.051 28.799 1.766 1.00 28.62 98 ILE A O 1
ATOM 881 N N . LYS A 1 108 ? 38.596 29.425 3.881 1.00 27.32 99 LYS A N 1
ATOM 882 C CA . LYS A 1 108 ? 38.520 30.866 3.601 1.00 29.00 99 LYS A CA 1
ATOM 883 C C . LYS A 1 108 ? 37.120 31.381 3.143 1.00 28.38 99 LYS A C 1
ATOM 884 O O . LYS A 1 108 ? 36.959 31.865 1.983 1.00 28.47 99 LYS A O 1
ATOM 890 N N . PRO A 1 109 ? 36.106 31.268 4.039 1.00 27.39 100 PRO A N 1
ATOM 891 C CA . PRO A 1 109 ? 34.771 31.797 3.796 1.00 27.01 100 PRO A CA 1
ATOM 892 C C . PRO A 1 109 ? 34.708 33.326 3.914 1.00 27.16 100 PRO A C 1
ATOM 893 O O . PRO A 1 109 ? 35.504 33.917 4.666 1.00 27.40 100 PRO A O 1
ATOM 897 N N . PRO A 1 110 ? 33.727 33.970 3.239 1.00 26.88 101 PRO A N 1
ATOM 898 C CA . PRO A 1 110 ? 33.681 35.442 3.247 1.00 27.77 101 PRO A CA 1
ATOM 899 C C . PRO A 1 110 ? 33.050 36.043 4.488 1.00 29.42 101 PRO A C 1
ATOM 900 O O . PRO A 1 110 ? 32.841 37.242 4.522 1.00 30.24 101 PRO A O 1
ATOM 904 N N . LEU A 1 111 ? 32.699 35.214 5.466 1.00 30.95 102 LEU A N 1
ATOM 905 C CA . LEU A 1 111 ? 32.194 35.690 6.740 1.00 32.86 102 LEU A CA 1
ATOM 906 C C . LEU A 1 111 ? 32.635 34.791 7.892 1.00 32.70 102 LEU A C 1
ATOM 907 O O . LEU A 1 111 ? 33.182 33.707 7.679 1.00 31.65 102 LEU A O 1
ATOM 912 N N . GLU A 1 112 ? 32.386 35.268 9.107 1.00 33.23 103 GLU A N 1
ATOM 913 C CA . GLU A 1 112 ? 32.674 34.531 10.322 1.00 35.39 103 GLU A CA 1
ATOM 914 C C . GLU A 1 112 ? 31.776 33.308 10.467 1.00 34.51 103 GLU A C 1
ATOM 915 O O . GLU A 1 112 ? 30.563 33.388 10.325 1.00 34.77 103 GLU A O 1
ATOM 921 N N . ILE A 1 113 ? 32.410 32.172 10.685 1.00 34.15 104 ILE A N 1
ATOM 922 C CA . ILE A 1 113 ? 31.749 30.934 11.027 1.00 34.16 104 ILE A CA 1
ATOM 923 C C . ILE A 1 113 ? 32.286 30.540 12.401 1.00 35.25 104 ILE A C 1
ATOM 924 O O . ILE A 1 113 ? 33.491 30.358 12.581 1.00 36.58 104 ILE A O 1
ATOM 929 N N . LYS A 1 114 ? 31.414 30.409 13.377 1.00 36.05 105 LYS A N 1
ATOM 930 C CA . LYS A 1 114 ? 31.884 29.872 14.636 1.00 37.03 105 LYS A CA 1
ATOM 931 C C . LYS A 1 114 ? 31.316 28.489 14.830 1.00 35.43 105 LYS A C 1
ATOM 932 O O . LYS A 1 114 ? 30.130 28.310 15.078 1.00 34.38 105 LYS A O 1
ATOM 938 N N . ILE A 1 115 ? 32.193 27.512 14.696 1.00 35.61 106 ILE A N 1
ATOM 939 C CA . ILE A 1 115 ? 31.819 26.108 14.822 1.00 35.60 106 ILE A CA 1
ATOM 940 C C . ILE A 1 115 ? 31.101 25.810 16.145 1.00 35.87 106 ILE A C 1
ATOM 941 O O . ILE A 1 115 ? 30.204 24.983 16.176 1.00 34.25 106 ILE A O 1
ATOM 946 N N . GLU A 1 116 ? 31.473 26.504 17.225 1.00 36.64 107 GLU A N 1
ATOM 947 C CA . GLU A 1 116 ? 30.892 26.209 18.558 1.00 38.45 107 GLU A CA 1
ATOM 948 C C . GLU A 1 116 ? 29.382 26.527 18.670 1.00 37.95 107 GLU A C 1
ATOM 949 O O . GLU A 1 116 ? 28.693 26.059 19.568 1.00 38.67 107 GLU A O 1
ATOM 955 N N . GLU A 1 117 ? 28.865 27.290 17.723 1.00 37.31 108 GLU A N 1
ATOM 956 C CA . GLU A 1 117 ? 27.428 27.518 17.635 1.00 37.65 108 GLU A CA 1
ATOM 957 C C . GLU A 1 117 ? 26.688 26.451 16.810 1.00 36.30 108 GLU A C 1
ATOM 958 O O . GLU A 1 117 ? 25.450 26.457 16.737 1.00 37.41 108 GLU A O 1
ATOM 964 N N . ALA A 1 118 ? 27.433 25.535 16.201 1.00 33.83 109 ALA A N 1
ATOM 965 C CA . ALA A 1 118 ? 26.834 24.520 15.334 1.00 31.51 109 ALA A CA 1
ATOM 966 C C . ALA A 1 118 ? 26.392 23.276 16.097 1.00 30.45 109 ALA A C 1
ATOM 967 O O . ALA A 1 118 ? 26.926 22.943 17.158 1.00 29.63 109 ALA A O 1
ATOM 969 N N . LYS A 1 119 ? 25.433 22.570 15.520 1.00 28.85 110 LYS A N 1
ATOM 970 C CA . LYS A 1 119 ? 25.169 21.214 15.951 1.00 27.83 110 LYS A CA 1
ATOM 971 C C . LYS A 1 119 ? 26.141 20.238 15.238 1.00 26.91 110 LYS A C 1
ATOM 972 O O . LYS A 1 119 ? 26.322 20.310 14.002 1.00 24.18 110 LYS A O 1
ATOM 978 N N . ILE A 1 120 ? 26.783 19.357 16.014 1.00 25.16 111 ILE A N 1
ATOM 979 C CA . ILE A 1 120 ? 27.805 18.485 15.465 1.00 26.20 111 ILE A CA 1
ATOM 980 C C . ILE A 1 120 ? 27.300 17.063 15.370 1.00 27.12 111 ILE A C 1
ATOM 981 O O . ILE A 1 120 ? 26.666 16.558 16.322 1.00 26.70 111 ILE A O 1
ATOM 986 N N . TYR A 1 121 ? 27.561 16.418 14.230 1.00 26.05 112 TYR A N 1
ATOM 987 C CA . TYR A 1 121 ? 27.169 15.038 14.024 1.00 27.67 112 TYR A CA 1
ATOM 988 C C . TYR A 1 121 ? 28.374 14.202 13.608 1.00 29.19 112 TYR A C 1
ATOM 989 O O . TYR A 1 121 ? 29.260 14.696 12.894 1.00 29.13 112 TYR A O 1
ATOM 998 N N . LYS A 1 122 ? 28.420 12.949 14.040 1.00 30.26 113 LYS A N 1
ATOM 999 C CA . LYS A 1 122 ? 29.457 12.047 13.538 1.00 33.50 113 LYS A CA 1
ATOM 1000 C C . LYS A 1 122 ? 28.902 11.228 12.371 1.00 32.69 113 LYS A C 1
ATOM 1001 O O . LYS A 1 122 ? 27.817 10.650 12.448 1.00 32.86 113 LYS A O 1
ATOM 1007 N N . THR A 1 123 ? 29.638 11.212 11.271 1.00 31.68 114 THR A N 1
ATOM 1008 C CA . THR A 1 123 ? 29.257 10.422 10.123 1.00 30.34 114 THR A CA 1
ATOM 1009 C C . THR A 1 123 ? 30.368 9.416 9.805 1.00 31.12 114 THR A C 1
ATOM 1010 O O . THR A 1 123 ? 31.455 9.453 10.410 1.00 30.23 114 THR A O 1
ATOM 1014 N N . LYS A 1 124 ? 30.114 8.550 8.825 1.00 30.96 115 LYS A N 1
ATOM 1015 C CA . LYS A 1 124 ? 31.118 7.577 8.423 1.00 32.47 115 LYS A CA 1
ATOM 1016 C C . LYS A 1 124 ? 32.332 8.240 7.807 1.00 30.40 115 LYS A C 1
ATOM 1017 O O . LYS A 1 124 ? 33.317 7.587 7.579 1.00 31.54 115 LYS A O 1
ATOM 1023 N N . GLU A 1 125 ? 32.256 9.538 7.541 1.00 28.19 116 GLU A N 1
ATOM 1024 C CA . GLU A 1 125 ? 33.344 10.234 6.857 1.00 26.46 116 GLU A CA 1
ATOM 1025 C C . GLU A 1 125 ? 34.043 11.310 7.696 1.00 25.78 116 GLU A C 1
ATOM 1026 O O . GLU A 1 125 ? 34.957 11.996 7.201 1.00 25.29 116 GLU A O 1
ATOM 1032 N N . GLY A 1 126 ? 33.593 11.486 8.938 1.00 24.44 117 GLY A N 1
ATOM 1033 C CA . GLY A 1 126 ? 34.132 12.560 9.802 1.00 23.02 117 GLY A CA 1
ATOM 1034 C C . GLY A 1 126 ? 32.984 13.373 10.378 1.00 23.17 117 GLY A C 1
ATOM 1035 O O . GLY A 1 126 ? 31.843 12.904 10.390 1.00 24.36 117 GLY A O 1
ATOM 1036 N N . TYR A 1 127 ? 33.271 14.581 10.846 1.00 21.60 118 TYR A N 1
ATOM 1037 C CA . TYR A 1 127 ? 32.273 15.416 11.505 1.00 22.06 118 TYR A CA 1
ATOM 1038 C C . TYR A 1 127 ? 31.545 16.325 10.509 1.00 21.48 118 TYR A C 1
ATOM 1039 O O . TYR A 1 127 ? 32.173 16.862 9.561 1.00 20.18 118 TYR A O 1
ATOM 1048 N N . LEU A 1 128 ? 30.250 16.514 10.789 1.00 21.37 119 LEU A N 1
ATOM 1049 C CA . LEU A 1 128 ? 29.343 17.409 10.074 1.00 21.07 119 LEU A CA 1
ATOM 1050 C C . LEU A 1 128 ? 28.849 18.425 11.066 1.00 21.30 119 LEU A C 1
ATOM 1051 O O . LEU A 1 128 ? 28.347 18.053 12.142 1.00 22.11 119 LEU A O 1
ATOM 1056 N N . ALA A 1 129 ? 28.995 19.697 10.732 1.00 20.32 120 ALA A N 1
ATOM 1057 C CA . ALA A 1 129 ? 28.574 20.772 11.614 1.00 20.19 120 ALA A CA 1
ATOM 1058 C C . ALA A 1 129 ? 27.452 21.501 10.934 1.00 20.07 120 ALA A C 1
ATOM 1059 O O . ALA A 1 129 ? 27.644 22.018 9.825 1.00 20.22 120 ALA A O 1
ATOM 1061 N N . VAL A 1 130 ? 26.286 21.527 11.571 1.00 19.53 121 VAL A N 1
ATOM 1062 C CA . VAL A 1 130 ? 25.113 22.215 11.023 1.00 19.74 121 VAL A CA 1
ATOM 1063 C C . VAL A 1 130 ? 24.816 23.464 11.878 1.00 20.56 121 VAL A C 1
ATOM 1064 O O . VAL A 1 130 ? 24.419 23.341 13.063 1.00 20.74 121 VAL A O 1
ATOM 1068 N N . GLY A 1 131 ? 25.006 24.641 11.267 1.00 19.96 122 GLY A N 1
ATOM 1069 C CA . GLY A 1 131 ? 24.687 25.926 11.874 1.00 21.0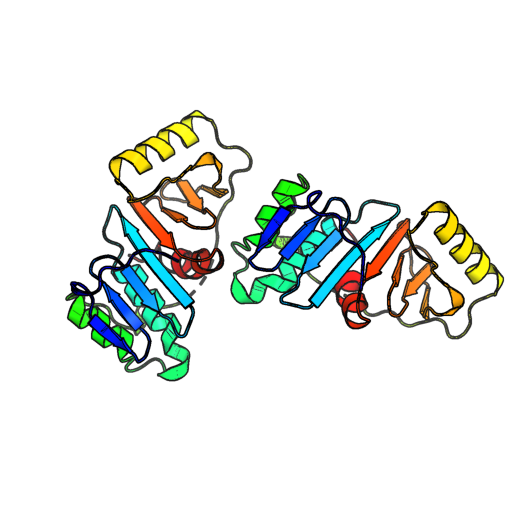2 122 GLY A CA 1
ATOM 1070 C C . GLY A 1 131 ? 23.366 26.478 11.346 1.00 21.14 122 GLY A C 1
ATOM 1071 O O . GLY A 1 131 ? 22.765 25.916 10.421 1.00 20.17 122 GLY A O 1
ATOM 1072 N N . ASN A 1 132 ? 22.926 27.612 11.885 1.00 20.91 123 ASN A N 1
ATOM 1073 C CA . ASN A 1 132 ? 21.683 28.233 11.375 1.00 22.62 123 ASN A CA 1
ATOM 1074 C C . ASN A 1 132 ? 21.856 28.919 10.016 1.00 20.85 123 ASN A C 1
ATOM 1075 O O . ASN A 1 132 ? 20.872 29.173 9.341 1.00 21.39 123 ASN A O 1
ATOM 1080 N N . TYR A 1 133 ? 23.090 29.265 9.656 1.00 19.57 124 TYR A N 1
ATOM 1081 C CA . TYR A 1 133 ? 23.385 29.858 8.333 1.00 19.90 124 TYR A CA 1
ATOM 1082 C C . TYR A 1 133 ? 24.512 29.168 7.570 1.00 17.85 124 TYR A C 1
ATOM 1083 O O . TYR A 1 133 ? 24.959 29.685 6.560 1.00 16.75 124 TYR A O 1
ATOM 1092 N N . PHE A 1 134 ? 24.967 28.029 8.064 1.00 17.96 125 PHE A N 1
ATOM 1093 C CA . PHE A 1 134 ? 26.060 27.309 7.426 1.00 17.39 125 PHE A CA 1
ATOM 1094 C C . PHE A 1 134 ? 26.057 25.821 7.713 1.00 17.07 125 PHE A C 1
ATOM 1095 O O . PHE A 1 134 ? 25.463 25.348 8.696 1.00 18.17 125 PHE A O 1
ATOM 1103 N N . ILE A 1 135 ? 26.748 25.084 6.840 1.00 16.20 126 ILE A N 1
ATOM 1104 C CA . ILE A 1 135 ? 27.083 23.683 7.047 1.00 16.46 126 ILE A CA 1
ATOM 1105 C C . ILE A 1 135 ? 28.533 23.426 6.639 1.00 17.24 126 ILE A C 1
ATOM 1106 O O . ILE A 1 135 ? 28.982 23.874 5.560 1.00 15.86 126 ILE A O 1
ATOM 1111 N N . LEU A 1 136 ? 29.275 22.752 7.518 1.00 16.48 127 LEU A N 1
ATOM 1112 C CA . LEU A 1 136 ? 30.606 22.293 7.144 1.00 18.07 127 LEU A CA 1
ATOM 1113 C C . LEU A 1 136 ? 30.483 20.786 7.048 1.00 17.23 127 LEU A C 1
ATOM 1114 O O . LEU A 1 136 ? 30.134 20.142 8.041 1.00 17.62 127 LEU A O 1
ATOM 1119 N N . ASP A 1 137 ? 30.742 20.215 5.878 1.00 19.07 128 ASP A N 1
ATOM 1120 C CA . ASP A 1 137 ? 30.649 18.761 5.724 1.00 19.58 128 ASP A CA 1
ATOM 1121 C C . ASP A 1 137 ? 32.037 18.110 5.702 1.00 20.20 128 ASP A C 1
ATOM 1122 O O . ASP A 1 137 ? 33.037 18.791 5.527 1.00 20.15 128 ASP A O 1
ATOM 1127 N N . PRO A 1 138 ? 32.098 16.802 5.979 1.00 20.18 129 PRO A N 1
ATOM 1128 C CA . PRO A 1 138 ? 33.374 16.140 5.989 1.00 21.44 129 PRO A CA 1
ATOM 1129 C C . PRO A 1 138 ? 34.003 15.875 4.629 1.00 21.08 129 PRO A C 1
ATOM 1130 O O . PRO A 1 138 ? 35.057 15.259 4.584 1.00 21.83 129 PRO A O 1
ATOM 1134 N N . ARG A 1 139 ? 33.403 16.389 3.553 1.00 20.60 130 ARG A N 1
ATOM 1135 C CA . ARG A 1 139 ? 34.024 16.371 2.236 1.00 20.45 130 ARG A CA 1
ATOM 1136 C C . ARG A 1 139 ? 34.712 17.662 1.919 1.00 21.06 130 ARG A C 1
ATOM 1137 O O . ARG A 1 139 ? 35.206 17.874 0.794 1.00 21.37 130 ARG A O 1
ATOM 1145 N N . GLY A 1 140 ? 34.802 18.512 2.931 1.00 19.73 131 GLY A N 1
ATOM 1146 C CA . GLY A 1 140 ? 35.535 19.748 2.811 1.00 19.92 131 GLY A CA 1
ATOM 1147 C C . GLY A 1 140 ? 34.840 20.923 2.156 1.00 20.31 131 GLY A C 1
ATOM 1148 O O . GLY A 1 140 ? 35.488 21.787 1.543 1.00 18.96 131 GLY A O 1
ATOM 1149 N N . ARG A 1 141 ? 33.513 20.932 2.259 1.00 20.87 132 ARG A N 1
ATOM 1150 C CA . ARG A 1 141 ? 32.699 21.970 1.638 1.00 20.39 132 ARG A CA 1
ATOM 1151 C C . ARG A 1 141 ? 31.966 22.705 2.743 1.00 20.06 132 ARG A C 1
ATOM 1152 O O . ARG A 1 141 ? 31.432 22.074 3.694 1.00 20.87 132 ARG A O 1
ATOM 1160 N N . LEU A 1 142 ? 31.975 24.020 2.628 1.00 18.20 133 LEU A N 1
ATOM 1161 C CA . LEU A 1 142 ? 31.270 24.889 3.540 1.00 18.31 133 LEU A CA 1
ATOM 1162 C C . LEU A 1 142 ? 30.165 25.609 2.748 1.00 17.86 133 LEU A C 1
ATOM 1163 O O . LEU A 1 142 ? 30.449 26.365 1.767 1.00 16.91 133 LEU A O 1
ATOM 1168 N N . PHE A 1 143 ? 28.922 25.355 3.149 1.00 16.84 134 PHE A N 1
ATOM 1169 C CA . PHE A 1 143 ? 27.760 26.004 2.543 1.00 17.20 134 PHE A CA 1
ATOM 1170 C C . PHE A 1 143 ? 27.327 27.158 3.437 1.00 17.37 134 PHE A C 1
ATOM 1171 O O . PHE A 1 143 ? 27.384 27.032 4.676 1.00 17.65 134 PHE A O 1
ATOM 1179 N N . ILE A 1 144 ? 26.940 28.281 2.852 1.00 17.53 135 ILE A N 1
ATOM 1180 C CA . ILE A 1 144 ? 26.373 29.380 3.651 1.00 18.29 135 ILE A CA 1
ATOM 1181 C C . ILE A 1 144 ? 25.040 29.650 2.984 1.00 17.63 135 ILE A C 1
ATOM 1182 O O . ILE A 1 144 ? 24.933 29.525 1.744 1.00 17.12 135 ILE A O 1
ATOM 1187 N N . PHE A 1 145 ? 24.020 29.968 3.772 1.00 15.60 136 PHE A N 1
ATOM 1188 C CA . PHE A 1 145 ? 22.683 30.100 3.231 1.00 16.06 136 PHE A CA 1
ATOM 1189 C C . PHE A 1 145 ? 21.860 31.146 4.012 1.00 18.34 136 PHE A C 1
ATOM 1190 O O . PHE A 1 145 ? 22.264 31.556 5.112 1.00 18.35 136 PHE A O 1
ATOM 1198 N N . ASN A 1 146 ? 20.698 31.549 3.480 1.00 18.49 137 ASN A N 1
ATOM 1199 C CA . ASN A 1 146 ? 20.046 32.755 4.009 1.00 19.90 137 ASN A CA 1
ATOM 1200 C C . ASN A 1 146 ? 19.083 32.464 5.170 1.00 20.47 137 ASN A C 1
ATOM 1201 O O . ASN A 1 146 ? 18.748 33.387 5.901 1.00 21.90 137 ASN A O 1
ATOM 1206 N N . LYS A 1 147 ? 18.636 31.221 5.352 1.00 20.24 138 LYS A N 1
ATOM 1207 C CA . LYS A 1 147 ? 17.720 30.910 6.473 1.00 21.50 138 LYS A CA 1
ATOM 1208 C C . LYS A 1 147 ? 17.920 29.465 6.911 1.00 20.48 138 LYS A C 1
ATOM 1209 O O . LYS A 1 147 ? 18.383 28.655 6.095 1.00 20.28 138 LYS A O 1
ATOM 1215 N N . PRO A 1 148 ? 17.604 29.123 8.199 1.00 20.68 139 PRO A N 1
ATOM 1216 C CA . PRO A 1 148 ? 18.015 27.788 8.691 1.00 20.16 139 PRO A CA 1
ATOM 1217 C C . PRO A 1 148 ? 17.446 26.604 7.976 1.00 18.65 139 PRO A C 1
ATOM 1218 O O . PRO A 1 148 ? 18.115 25.584 7.944 1.00 18.46 139 PRO A O 1
ATOM 1222 N N . SER A 1 149 ? 16.238 26.742 7.398 1.00 17.05 140 SER A N 1
ATOM 1223 C CA . SER A 1 149 ? 15.593 25.604 6.755 1.00 17.89 140 SER A CA 1
ATOM 1224 C C . SER A 1 149 ? 16.293 25.179 5.449 1.00 17.66 140 SER A C 1
ATOM 1225 O O . SER A 1 149 ? 16.040 24.058 4.913 1.00 16.63 140 SER A O 1
ATOM 1228 N N . ILE A 1 150 ? 17.155 26.054 4.936 1.00 16.60 141 ILE A N 1
ATOM 1229 C CA . ILE A 1 150 ? 17.950 25.626 3.735 1.00 17.08 141 ILE A CA 1
ATOM 1230 C C . ILE A 1 150 ? 18.848 24.424 4.097 1.00 17.81 141 ILE A C 1
ATOM 1231 O O . ILE A 1 150 ? 19.212 23.634 3.231 1.00 17.54 141 ILE A O 1
ATOM 1236 N N . ALA A 1 151 ? 19.204 24.277 5.376 1.00 17.69 142 ALA A N 1
ATOM 1237 C CA . ALA A 1 151 ? 20.073 23.159 5.799 1.00 18.38 142 ALA A CA 1
ATOM 1238 C C . ALA A 1 151 ? 19.586 21.813 5.270 1.00 17.92 142 ALA A C 1
ATOM 1239 O O . ALA A 1 151 ? 20.369 21.071 4.727 1.00 16.28 142 ALA A O 1
ATOM 1241 N N . ASN A 1 152 ? 18.296 21.501 5.434 1.00 18.09 143 ASN A N 1
ATOM 1242 C CA . ASN A 1 152 ? 17.773 20.184 4.998 1.00 18.11 143 ASN A CA 1
ATOM 1243 C C . ASN A 1 152 ? 17.855 19.935 3.503 1.00 16.99 143 ASN A C 1
ATOM 1244 O O . ASN A 1 152 ? 17.998 18.792 3.085 1.00 17.58 143 ASN A O 1
ATOM 1249 N N . LYS A 1 153 ? 17.705 20.992 2.729 1.00 17.88 144 LYS A N 1
ATOM 1250 C CA . LYS A 1 153 ? 17.809 20.936 1.267 1.00 19.06 144 LYS A CA 1
ATOM 1251 C C . LYS A 1 153 ? 19.225 20.507 0.842 1.00 19.70 144 LYS A C 1
ATOM 1252 O O . LYS A 1 153 ? 19.389 19.819 -0.182 1.00 20.02 144 LYS A O 1
ATOM 1258 N N . ILE A 1 154 ? 20.220 20.968 1.594 1.00 18.37 145 ILE A N 1
ATOM 1259 C CA . ILE A 1 154 ? 21.643 20.602 1.390 1.00 18.79 145 ILE A CA 1
ATOM 1260 C C . ILE A 1 154 ? 21.940 19.222 1.902 1.00 20.24 145 ILE A C 1
ATOM 1261 O O . ILE A 1 154 ? 22.555 18.408 1.185 1.00 21.69 145 ILE A O 1
ATOM 1266 N N . LEU A 1 155 ? 21.489 18.930 3.124 1.00 22.27 146 LEU A N 1
ATOM 1267 C CA . LEU A 1 155 ? 21.833 17.697 3.824 1.00 24.02 146 LEU A CA 1
ATOM 1268 C C . LEU A 1 155 ? 21.391 16.477 3.024 1.00 26.19 146 LEU A C 1
ATOM 1269 O O . LEU A 1 155 ? 22.031 15.421 3.098 1.00 25.70 146 LEU A O 1
ATOM 1274 N N . LYS A 1 156 ? 20.333 16.658 2.227 1.00 26.98 147 LYS A N 1
ATOM 1275 C CA . LYS A 1 156 ? 19.761 15.572 1.404 1.00 29.73 147 LYS A CA 1
ATOM 1276 C C . LYS A 1 156 ? 20.749 15.060 0.321 1.00 29.20 147 LYS A C 1
ATOM 1277 O O . LYS A 1 156 ? 20.686 13.890 -0.095 1.00 27.98 147 LYS A O 1
ATOM 1283 N N . TYR A 1 157 ? 21.661 15.928 -0.103 1.00 29.38 148 TYR A N 1
ATOM 1284 C CA . TYR A 1 157 ? 22.472 15.663 -1.297 1.00 30.82 148 TYR A CA 1
ATOM 1285 C C . TYR A 1 157 ? 23.967 15.655 -1.061 1.00 31.44 148 TYR A C 1
ATOM 1286 O O . TYR A 1 157 ? 24.744 15.379 -2.004 1.00 30.63 148 TYR A O 1
ATOM 1295 N N . ILE A 1 158 ? 24.393 15.929 0.165 1.00 32.67 149 ILE A N 1
ATOM 1296 C CA . ILE A 1 158 ? 25.852 16.093 0.369 1.00 34.37 149 ILE A CA 1
ATOM 1297 C C . ILE A 1 158 ? 26.615 14.799 0.370 1.00 35.71 149 ILE A C 1
ATOM 1298 O O . ILE A 1 158 ? 27.860 14.815 0.384 1.00 36.05 149 ILE A O 1
ATOM 1303 N N . TRP A 1 159 ? 25.893 13.683 0.396 1.00 38.00 150 TRP A N 1
ATOM 1304 C CA . TRP A 1 159 ? 26.565 12.373 0.445 1.00 40.92 150 TRP A CA 1
ATOM 1305 C C . TRP A 1 159 ? 26.720 11.771 -0.917 1.00 41.75 150 TRP A C 1
ATOM 1306 O O . TRP A 1 159 ? 27.455 10.806 -1.077 1.00 42.50 150 TRP A O 1
ATOM 1317 N N . LYS A 1 160 ? 25.995 12.331 -1.881 1.00 42.74 151 LYS A N 1
ATOM 1318 C CA . LYS A 1 160 ? 25.914 11.807 -3.231 1.00 44.46 151 LYS A CA 1
ATOM 1319 C C . LYS A 1 160 ? 27.024 12.266 -4.203 1.00 45.18 151 LYS A C 1
ATOM 1320 O O . LYS A 1 160 ? 27.222 11.626 -5.241 1.00 45.56 151 LYS A O 1
ATOM 1326 N N . TRP A 1 161 ? 27.759 13.342 -3.900 1.00 45.98 152 TRP A N 1
ATOM 1327 C CA . TRP A 1 161 ? 28.676 13.915 -4.921 1.00 45.40 152 TRP A CA 1
ATOM 1328 C C . TRP A 1 161 ? 30.032 14.551 -4.492 1.00 46.11 152 TRP A C 1
ATOM 1329 O O . TRP A 1 161 ? 30.574 14.303 -3.401 1.00 46.34 152 TRP A O 1
ATOM 1340 N N . ASP B 1 1 ? -5.020 36.123 23.228 1.00 40.70 -8 ASP B N 1
ATOM 1341 C CA . ASP B 1 1 ? -3.683 36.749 22.874 1.00 40.82 -8 ASP B CA 1
ATOM 1342 C C . ASP B 1 1 ? -2.966 37.364 24.094 1.00 38.52 -8 ASP B C 1
ATOM 1343 O O . ASP B 1 1 ? -3.532 38.180 24.813 1.00 39.65 -8 ASP B O 1
ATOM 1348 N N . LEU B 1 2 ? -1.701 36.982 24.278 1.00 34.93 -7 LEU B N 1
ATOM 1349 C CA . LEU B 1 2 ? -1.083 36.883 25.586 1.00 30.99 -7 LEU B CA 1
ATOM 1350 C C . LEU B 1 2 ? 0.055 37.884 25.791 1.00 28.45 -7 LEU B C 1
ATOM 1351 O O . LEU B 1 2 ? 0.648 38.329 24.817 1.00 28.12 -7 LEU B O 1
ATOM 1356 N N . TYR B 1 3 ? 0.421 38.155 27.043 1.00 25.94 -6 TYR B N 1
ATOM 1357 C CA . TYR B 1 3 ? 1.598 38.981 27.357 1.00 25.12 -6 TYR B CA 1
ATOM 1358 C C . TYR B 1 3 ? 2.931 38.180 27.269 1.00 24.30 -6 TYR B C 1
ATOM 1359 O O . TYR B 1 3 ? 3.034 37.100 27.832 1.00 24.97 -6 TYR B O 1
ATOM 1368 N N . PHE B 1 4 ? 3.951 38.715 26.609 1.00 23.37 -5 PHE B N 1
ATOM 1369 C CA . PHE B 1 4 ? 5.283 38.071 26.628 1.00 23.85 -5 PHE B CA 1
ATOM 1370 C C . PHE B 1 4 ? 6.312 39.155 26.895 1.00 24.91 -5 PHE B C 1
ATOM 1371 O O . PHE B 1 4 ? 6.245 40.220 26.305 1.00 24.87 -5 PHE B O 1
ATOM 1379 N N . GLN B 1 5 ? 7.246 38.881 27.775 1.00 26.31 -4 GLN B N 1
ATOM 1380 C CA . GLN B 1 5 ? 8.282 39.819 28.115 1.00 29.68 -4 GLN B CA 1
ATOM 1381 C C . GLN B 1 5 ? 9.481 39.722 27.168 1.00 31.48 -4 GLN B C 1
ATOM 1382 O O . GLN B 1 5 ? 10.251 38.770 27.229 1.00 32.87 -4 GLN B O 1
ATOM 1388 N N . GLY B 1 6 ? 9.655 40.720 26.317 1.00 34.16 -3 GLY B N 1
ATOM 1389 C CA . GLY B 1 6 ? 10.991 40.981 25.728 1.00 35.82 -3 GLY B CA 1
ATOM 1390 C C . GLY B 1 6 ? 11.870 41.504 26.858 1.00 36.29 -3 GLY B C 1
ATOM 1391 O O . GLY B 1 6 ? 11.428 42.340 27.643 1.00 38.58 -3 GLY B O 1
ATOM 1392 N N . GLY B 1 7 ? 13.091 41.030 27.018 1.00 37.44 -2 GLY B N 1
ATOM 1393 C CA . GLY B 1 7 ? 13.717 39.964 26.260 1.00 36.66 -2 GLY B CA 1
ATOM 1394 C C . GLY B 1 7 ? 14.071 38.968 27.342 1.00 36.23 -2 GLY B C 1
ATOM 1395 O O . GLY B 1 7 ? 15.230 38.839 27.799 1.00 37.21 -2 GLY B O 1
ATOM 1396 N N . SER B 1 8 ? 13.035 38.299 27.806 1.00 34.85 -1 SER B N 1
ATOM 1397 C CA . SER B 1 8 ? 13.215 37.073 28.569 1.00 34.02 -1 SER B CA 1
ATOM 1398 C C . SER B 1 8 ? 13.174 35.887 27.585 1.00 33.38 -1 SER B C 1
ATOM 1399 O O . SER B 1 8 ? 13.014 34.749 28.013 1.00 33.10 -1 SER B O 1
ATOM 1402 N N . GLY B 1 9 ? 13.281 36.173 26.275 1.00 32.31 0 GLY B N 1
ATOM 1403 C CA . GLY B 1 9 ? 13.089 35.142 25.252 1.00 31.14 0 GLY B CA 1
ATOM 1404 C C . GLY B 1 9 ? 14.243 34.988 24.270 1.00 30.58 0 GLY B C 1
ATOM 1405 O O . GLY B 1 9 ? 15.128 35.841 24.219 1.00 30.48 0 GLY B O 1
ATOM 1406 N N . MET B 1 10 ? 14.205 33.906 23.486 1.00 28.44 1 MET B N 1
ATOM 1407 C CA . MET B 1 10 ? 15.221 33.611 22.469 1.00 28.01 1 MET B CA 1
ATOM 1408 C C . MET B 1 10 ? 14.550 33.420 21.113 1.00 27.07 1 MET B C 1
ATOM 1409 O O . MET B 1 10 ? 13.605 32.633 21.005 1.00 25.45 1 MET B O 1
ATOM 1414 N N . GLN B 1 11 ? 15.048 34.114 20.079 1.00 26.34 2 GLN B N 1
ATOM 1415 C CA . GLN B 1 11 ? 14.553 33.914 18.714 1.00 25.20 2 GLN B CA 1
ATOM 1416 C C . GLN B 1 11 ? 15.023 32.547 18.194 1.00 24.07 2 GLN B C 1
ATOM 1417 O O . GLN B 1 11 ? 16.254 32.270 18.149 1.00 23.32 2 GLN B O 1
ATOM 1423 N N . CYS B 1 12 ? 14.072 31.709 17.774 1.00 22.40 3 CYS B N 1
ATOM 1424 C CA . CYS B 1 12 ? 14.374 30.337 17.313 1.00 23.28 3 CYS B CA 1
ATOM 1425 C C . CYS B 1 12 ? 13.952 30.078 15.850 1.00 22.33 3 CYS B C 1
ATOM 1426 O O . CYS B 1 12 ? 14.221 29.034 15.298 1.00 21.67 3 CYS B O 1
ATOM 1429 N N . GLU B 1 13 ? 13.253 31.027 15.263 1.00 22.64 4 GLU B N 1
ATOM 1430 C CA . GLU B 1 13 ? 12.957 31.065 13.810 1.00 22.42 4 GLU B CA 1
ATOM 1431 C C . GLU B 1 13 ? 12.648 32.488 13.472 1.00 23.28 4 GLU B C 1
ATOM 1432 O O . GLU B 1 13 ? 12.663 33.337 14.378 1.00 23.50 4 GLU B O 1
ATOM 1438 N N . GLU B 1 14 ? 12.356 32.775 12.197 1.00 23.87 5 GLU B N 1
ATOM 1439 C CA . GLU B 1 14 ? 12.047 34.155 11.763 1.00 25.82 5 GLU B CA 1
ATOM 1440 C C . GLU B 1 14 ? 10.971 34.840 12.646 1.00 24.48 5 GLU B C 1
ATOM 1441 O O . GLU B 1 14 ? 11.120 36.007 13.038 1.00 24.03 5 GLU B O 1
ATOM 1447 N N . LYS B 1 15 ? 9.886 34.122 12.921 1.00 22.57 6 LYS B N 1
ATOM 1448 C CA . LYS B 1 15 ? 8.782 34.669 13.713 1.00 22.39 6 LYS B CA 1
ATOM 1449 C C . LYS B 1 15 ? 8.462 33.838 14.979 1.00 21.46 6 LYS B C 1
ATOM 1450 O O . LYS B 1 15 ? 7.349 33.908 15.497 1.00 22.11 6 LYS B O 1
ATOM 1456 N N . LEU B 1 16 ? 9.430 33.064 15.448 1.00 20.17 7 LEU B N 1
ATOM 1457 C CA . LEU B 1 16 ? 9.279 32.264 16.683 1.00 20.18 7 LEU B CA 1
ATOM 1458 C C . LEU B 1 16 ? 10.168 32.779 17.772 1.00 21.19 7 LEU B C 1
ATOM 1459 O O . LEU B 1 16 ? 11.376 32.842 17.597 1.00 21.36 7 LEU B O 1
ATOM 1464 N N . GLU B 1 17 ? 9.573 33.124 18.918 1.00 20.70 8 GLU B N 1
ATOM 1465 C CA . GLU B 1 17 ? 10.375 33.409 20.092 1.00 23.13 8 GLU B CA 1
ATOM 1466 C C . GLU B 1 17 ? 10.002 32.463 21.237 1.00 22.01 8 GLU B C 1
ATOM 1467 O O . GLU B 1 17 ? 8.836 32.193 21.437 1.00 20.65 8 GLU B O 1
ATOM 1473 N N . VAL B 1 18 ? 11.001 31.952 21.956 1.00 21.53 9 VAL B N 1
ATOM 1474 C CA . VAL B 1 18 ? 10.783 31.002 23.030 1.00 21.81 9 VAL B CA 1
ATOM 1475 C C . VAL B 1 18 ? 11.129 31.745 24.357 1.00 22.96 9 VAL B C 1
ATOM 1476 O O . VAL B 1 18 ? 12.058 32.524 24.411 1.00 20.78 9 VAL B O 1
ATOM 1480 N N . PHE B 1 19 ? 10.370 31.454 25.408 1.00 23.86 10 PHE B N 1
ATOM 1481 C CA . PHE B 1 19 ? 10.511 32.119 26.713 1.00 24.31 10 PHE B CA 1
ATOM 1482 C C . PHE B 1 19 ? 10.598 31.076 27.820 1.00 23.33 10 PHE B C 1
ATOM 1483 O O . PHE B 1 19 ? 10.397 29.878 27.591 1.00 22.28 10 PHE B O 1
ATOM 1491 N N . GLU B 1 20 ? 10.839 31.515 29.055 1.00 23.31 11 GLU B N 1
ATOM 1492 C CA . GLU B 1 20 ? 10.964 30.525 30.159 1.00 23.65 11 GLU B CA 1
ATOM 1493 C C . GLU B 1 20 ? 9.798 29.524 30.272 1.00 21.05 11 GLU B C 1
ATOM 1494 O O . GLU B 1 20 ? 9.992 28.298 30.486 1.00 20.36 11 GLU B O 1
ATOM 1500 N N . ASN B 1 21 ? 8.593 30.044 30.096 1.00 19.16 12 ASN B N 1
ATOM 1501 C CA . ASN B 1 21 ? 7.376 29.247 30.280 1.00 19.28 12 ASN B CA 1
ATOM 1502 C C . ASN B 1 21 ? 6.406 29.345 29.104 1.00 18.38 12 ASN B C 1
ATOM 1503 O O . ASN B 1 21 ? 5.189 29.269 29.284 1.00 16.38 12 ASN B O 1
ATOM 1508 N N . GLY B 1 22 ? 6.917 29.540 27.887 1.00 18.92 13 GLY B N 1
ATOM 1509 C CA . GLY B 1 22 ? 6.012 29.539 26.747 1.00 17.60 13 GLY B CA 1
ATOM 1510 C C . GLY B 1 22 ? 6.717 29.857 25.431 1.00 18.87 13 GLY B C 1
ATOM 1511 O O . GLY B 1 22 ? 7.951 29.912 25.368 1.00 17.72 13 GLY B O 1
ATOM 1512 N N . PHE B 1 23 ? 5.930 30.031 24.374 1.00 18.13 14 PHE B N 1
ATOM 1513 C CA . PHE B 1 23 ? 6.515 30.507 23.094 1.00 18.72 14 PHE B CA 1
ATOM 1514 C C . PHE B 1 23 ? 5.490 31.316 22.328 1.00 19.04 14 PHE B C 1
ATOM 1515 O O . PHE B 1 23 ? 4.260 31.126 22.508 1.00 19.34 14 PHE B O 1
ATOM 1523 N N . LYS B 1 24 ? 5.968 32.200 21.456 1.00 18.09 15 LYS B N 1
ATOM 1524 C CA . LYS B 1 24 ? 5.071 32.988 20.619 1.00 19.26 15 LYS B CA 1
ATOM 1525 C C . LYS B 1 24 ? 5.564 32.888 19.181 1.00 20.05 15 LYS B C 1
ATOM 1526 O O . LYS B 1 24 ? 6.718 33.250 18.887 1.00 19.77 15 LYS B O 1
ATOM 1532 N N . ASP B 1 25 ? 4.678 32.413 18.324 1.00 19.72 16 ASP B N 1
ATOM 1533 C CA . ASP B 1 25 ? 4.987 32.217 16.943 1.00 21.44 16 ASP B CA 1
ATOM 1534 C C . ASP B 1 25 ? 4.030 33.052 16.118 1.00 22.60 16 ASP B C 1
ATOM 1535 O O . ASP B 1 25 ? 2.815 32.783 16.063 1.00 23.06 16 ASP B O 1
ATOM 1540 N N . GLU B 1 26 ? 4.568 34.127 15.554 1.00 23.45 17 GLU B N 1
ATOM 1541 C CA . GLU B 1 26 ? 3.757 35.032 14.736 1.00 23.98 17 GLU B CA 1
ATOM 1542 C C . GLU B 1 26 ? 3.587 34.593 13.299 1.00 24.37 17 GLU B C 1
ATOM 1543 O O . GLU B 1 26 ? 2.848 35.220 12.571 1.00 25.05 17 GLU B O 1
ATOM 1549 N N . LYS B 1 27 ? 4.259 33.536 12.873 1.00 23.90 18 LYS B N 1
ATOM 1550 C CA . LYS B 1 27 ? 3.995 32.984 11.530 1.00 24.83 18 LYS B CA 1
ATOM 1551 C C . LYS B 1 27 ? 2.737 32.116 11.530 1.00 24.75 18 LYS B C 1
ATOM 1552 O O . LYS B 1 27 ? 1.809 32.251 10.683 1.00 23.34 18 LYS B O 1
ATOM 1558 N N . PHE B 1 28 ? 2.678 31.211 12.488 1.00 23.74 19 PHE B N 1
ATOM 1559 C CA . PHE B 1 28 ? 1.495 30.394 12.625 1.00 23.31 19 PHE B CA 1
ATOM 1560 C C . PHE B 1 28 ? 0.408 30.981 13.538 1.00 23.13 19 PHE B C 1
ATOM 1561 O O . PHE B 1 28 ? -0.678 30.397 13.602 1.00 23.93 19 PHE B O 1
ATOM 1569 N N . ASN B 1 29 ? 0.655 32.151 14.142 1.00 22.48 20 ASN B N 1
ATOM 1570 C CA . ASN B 1 29 ? -0.248 32.744 15.176 1.00 23.41 20 ASN B CA 1
ATOM 1571 C C . ASN B 1 29 ? -0.562 31.707 16.273 1.00 21.90 20 ASN B C 1
ATOM 1572 O O . ASN B 1 29 ? -1.730 31.370 16.518 1.00 22.30 20 ASN B O 1
ATOM 1577 N N . VAL B 1 30 ? 0.491 31.148 16.858 1.00 21.40 21 VAL B N 1
ATOM 1578 C CA . VAL B 1 30 ? 0.354 30.176 17.964 1.00 21.00 21 VAL B CA 1
ATOM 1579 C C . VAL B 1 30 ? 1.070 30.791 19.144 1.00 21.07 21 VAL B C 1
ATOM 1580 O O . VAL B 1 30 ? 2.273 31.070 19.085 1.00 19.63 21 VAL B O 1
ATOM 1584 N N . GLU B 1 31 ? 0.314 31.025 20.231 1.00 20.20 22 GLU B N 1
ATOM 1585 C CA . GLU B 1 31 ? 0.916 31.529 21.456 1.00 19.47 22 GLU B CA 1
ATOM 1586 C C . GLU B 1 31 ? 0.528 30.596 22.614 1.00 19.24 22 GLU B C 1
ATOM 1587 O O . GLU B 1 31 ? -0.659 30.245 22.789 1.00 17.08 22 GLU B O 1
ATOM 1593 N N . VAL B 1 32 ? 1.509 30.149 23.371 1.00 18.40 23 VAL B N 1
ATOM 1594 C CA . VAL B 1 32 ? 1.172 29.275 24.503 1.00 19.01 23 VAL B CA 1
ATOM 1595 C C . VAL B 1 32 ? 2.070 29.650 25.670 1.00 19.07 23 VAL B C 1
ATOM 1596 O O . VAL B 1 32 ? 3.248 29.961 25.490 1.00 18.48 23 VAL B O 1
ATOM 1600 N N . LYS B 1 33 ? 1.493 29.607 26.871 1.00 18.32 24 LYS B N 1
ATOM 1601 C CA . LYS B 1 33 ? 2.242 29.725 28.111 1.00 17.74 24 LYS B CA 1
ATOM 1602 C C . LYS B 1 33 ? 1.739 28.682 29.107 1.00 16.67 24 LYS B C 1
ATOM 1603 O O . LYS B 1 33 ? 0.590 28.279 29.044 1.00 16.80 24 LYS B O 1
ATOM 1609 N N . PHE B 1 34 ? 2.581 28.267 30.052 1.00 16.22 25 PHE B N 1
ATOM 1610 C CA . PHE B 1 34 ? 2.137 27.265 31.055 1.00 16.11 25 PHE B CA 1
ATOM 1611 C C . PHE B 1 34 ? 2.471 27.704 32.469 1.00 16.37 25 PHE B C 1
ATOM 1612 O O . PHE B 1 34 ? 3.438 28.468 32.681 1.00 16.05 25 PHE B O 1
ATOM 1620 N N . TYR B 1 35 ? 1.695 27.166 33.427 1.00 16.28 26 TYR B N 1
ATOM 1621 C CA . TYR B 1 35 ? 1.813 27.505 34.878 1.00 17.63 26 TYR B CA 1
ATOM 1622 C C . TYR B 1 35 ? 1.702 26.163 35.635 1.00 17.69 26 TYR B C 1
ATOM 1623 O O . TYR B 1 35 ? 1.138 25.207 35.117 1.00 18.36 26 TYR B O 1
ATOM 1632 N N . GLY B 1 36 ? 2.326 26.073 36.788 1.00 17.96 27 GLY B N 1
ATOM 1633 C CA . GLY B 1 36 ? 2.240 24.853 37.645 1.00 19.55 27 GLY B CA 1
ATOM 1634 C C . GLY B 1 36 ? 3.443 23.985 37.312 1.00 19.92 27 GLY B C 1
ATOM 1635 O O . GLY B 1 36 ? 4.572 24.488 37.222 1.00 20.61 27 GLY B O 1
ATOM 1636 N N . ASN B 1 37 ? 3.221 22.695 37.077 1.00 19.23 28 ASN B N 1
ATOM 1637 C CA . ASN B 1 37 ? 4.357 21.793 36.839 1.00 20.23 28 ASN B CA 1
ATOM 1638 C C . ASN B 1 37 ? 4.941 22.015 35.406 1.00 20.12 28 ASN B C 1
ATOM 1639 O O . ASN B 1 37 ? 4.291 22.583 34.564 1.00 18.25 28 ASN B O 1
ATOM 1644 N N . ASP B 1 38 ? 6.188 21.630 35.219 1.00 20.83 29 ASP B N 1
ATOM 1645 C CA . ASP B 1 38 ? 6.934 21.832 34.000 1.00 21.17 29 ASP B CA 1
ATOM 1646 C C . ASP B 1 38 ? 6.243 21.170 32.774 1.00 20.13 29 ASP B C 1
ATOM 1647 O O . ASP B 1 38 ? 5.862 20.018 32.824 1.00 20.03 29 ASP B O 1
ATOM 1652 N N . ALA B 1 39 ? 6.090 21.931 31.697 1.00 19.13 30 ALA B N 1
ATOM 1653 C CA . ALA B 1 39 ? 5.535 21.424 30.440 1.00 18.98 30 ALA B CA 1
ATOM 1654 C C . ALA B 1 39 ? 6.462 21.795 29.277 1.00 19.18 30 ALA B C 1
ATOM 1655 O O . ALA B 1 39 ? 5.984 21.896 28.144 1.00 17.45 30 ALA B O 1
ATOM 1657 N N . ARG B 1 40 ? 7.738 22.083 29.557 1.00 18.45 31 ARG B N 1
ATOM 1658 C CA . ARG B 1 40 ? 8.632 22.536 28.450 1.00 20.74 31 ARG B CA 1
ATOM 1659 C C . ARG B 1 40 ? 8.740 21.533 27.318 1.00 19.81 31 ARG B C 1
ATOM 1660 O O . ARG B 1 40 ? 8.843 21.911 26.115 1.00 19.27 31 ARG B O 1
ATOM 1668 N N . LYS B 1 41 ? 8.729 20.243 27.665 1.00 19.98 32 LYS B N 1
ATOM 1669 C CA . LYS B 1 41 ? 8.796 19.210 26.635 1.00 20.53 32 LYS B CA 1
ATOM 1670 C C . LYS B 1 41 ? 7.535 19.178 25.786 1.00 19.81 32 LYS B C 1
ATOM 1671 O O . LYS B 1 41 ? 7.583 18.815 24.586 1.00 17.75 32 LYS B O 1
ATOM 1677 N N . VAL B 1 42 ? 6.394 19.508 26.387 1.00 17.99 33 VAL B N 1
ATOM 1678 C CA . VAL B 1 42 ? 5.169 19.594 25.576 1.00 18.31 33 VAL B CA 1
ATOM 1679 C C . VAL B 1 42 ? 5.366 20.724 24.536 1.00 18.51 33 VAL B C 1
ATOM 1680 O O . VAL B 1 42 ? 5.067 20.544 23.350 1.00 18.31 33 VAL B O 1
ATOM 1684 N N . LEU B 1 43 ? 5.904 21.854 24.986 1.00 17.50 34 LEU B N 1
ATOM 1685 C CA . LEU B 1 43 ? 6.088 23.024 24.115 1.00 18.15 34 LEU B CA 1
ATOM 1686 C C . LEU B 1 43 ? 7.082 22.691 22.982 1.00 17.53 34 LEU B C 1
ATOM 1687 O O . LEU B 1 43 ? 6.885 23.107 21.817 1.00 16.72 34 LEU B O 1
ATOM 1692 N N . LEU B 1 44 ? 8.142 21.966 23.342 1.00 17.65 35 LEU B N 1
ATOM 1693 C CA . LEU B 1 44 ? 9.154 21.462 22.394 1.00 17.68 35 LEU B CA 1
ATOM 1694 C C . LEU B 1 44 ? 8.558 20.628 21.280 1.00 17.47 35 LEU B C 1
ATOM 1695 O O . LEU B 1 44 ? 8.824 20.890 20.077 1.00 18.08 35 LEU B O 1
ATOM 1700 N N . ALA B 1 45 ? 7.731 19.649 21.663 1.00 16.14 36 ALA B N 1
ATOM 1701 C CA . ALA B 1 45 ? 7.005 18.785 20.689 1.00 16.71 36 ALA B CA 1
ATOM 1702 C C . ALA B 1 45 ? 6.076 19.611 19.791 1.00 17.08 36 ALA B C 1
ATOM 1703 O O . ALA B 1 45 ? 5.946 19.358 18.571 1.00 16.65 36 ALA B O 1
ATOM 1705 N N . MET B 1 46 ? 5.425 20.621 20.381 1.00 14.90 37 MET B N 1
ATOM 1706 C CA . MET B 1 46 ? 4.590 21.556 19.553 1.00 14.48 37 MET B CA 1
ATOM 1707 C C . MET B 1 46 ? 5.414 22.284 18.478 1.00 15.60 37 MET B C 1
ATOM 1708 O O . MET B 1 46 ? 4.964 22.428 17.315 1.00 16.17 37 MET B O 1
ATOM 1713 N N . ILE B 1 47 ? 6.597 22.767 18.868 1.00 15.69 38 ILE B N 1
ATOM 1714 C CA . ILE B 1 47 ? 7.472 23.552 17.968 1.00 15.57 38 ILE B CA 1
ATOM 1715 C C . ILE B 1 47 ? 7.989 22.604 16.867 1.00 17.13 38 ILE B C 1
ATOM 1716 O O . ILE B 1 47 ? 8.022 22.977 15.691 1.00 17.23 38 ILE B O 1
ATOM 1721 N N . TYR B 1 48 ? 8.382 21.396 17.262 1.00 18.80 39 TYR B N 1
ATOM 1722 C CA . TYR B 1 48 ? 8.828 20.356 16.314 1.00 21.47 39 TYR B CA 1
ATOM 1723 C C . TYR B 1 48 ? 7.748 20.091 15.271 1.00 21.89 39 TYR B C 1
ATOM 1724 O O . TYR B 1 48 ? 8.005 20.156 14.043 1.00 20.89 39 TYR B O 1
ATOM 1733 N N . GLU B 1 49 ? 6.531 19.838 15.757 1.00 21.03 40 GLU B N 1
ATOM 1734 C CA . GLU B 1 49 ? 5.402 19.669 14.872 1.00 22.13 40 GLU B CA 1
ATOM 1735 C C . GLU B 1 49 ? 5.103 20.855 13.940 1.00 21.01 40 GLU B C 1
ATOM 1736 O O . GLU B 1 49 ? 4.808 20.628 12.755 1.00 20.54 40 GLU B O 1
ATOM 1742 N N . LEU B 1 50 ? 5.180 22.094 14.450 1.00 19.37 41 LEU B N 1
ATOM 1743 C CA . LEU B 1 50 ? 4.884 23.273 13.660 1.00 20.01 41 LEU B CA 1
ATOM 1744 C C . LEU B 1 50 ? 5.837 23.437 12.470 1.00 21.16 41 LEU B C 1
ATOM 1745 O O . LEU B 1 50 ? 5.397 23.811 11.340 1.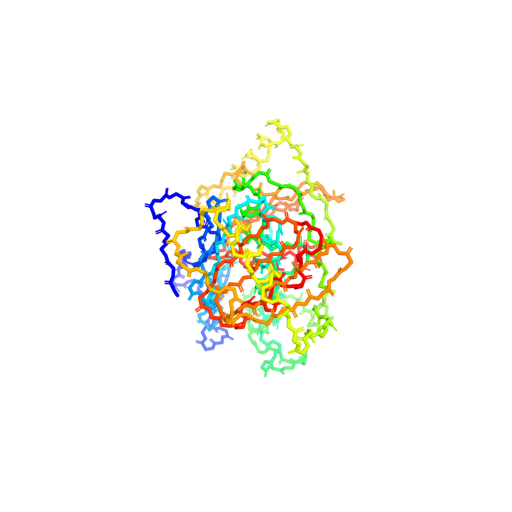00 20.52 41 LEU B O 1
ATOM 1750 N N . TYR B 1 51 ? 7.106 23.169 12.732 1.00 20.25 42 TYR B N 1
ATOM 1751 C CA . TYR B 1 51 ? 8.201 23.418 11.759 1.00 20.96 42 TYR B CA 1
ATOM 1752 C C . TYR B 1 51 ? 8.678 22.204 10.956 1.00 22.03 42 TYR B C 1
ATOM 1753 O O . TYR B 1 51 ? 9.385 22.385 9.937 1.00 22.31 42 TYR B O 1
ATOM 1762 N N . LEU B 1 52 ? 8.303 20.999 11.387 1.00 22.93 43 LEU B N 1
ATOM 1763 C CA . LEU B 1 52 ? 8.660 19.779 10.640 1.00 25.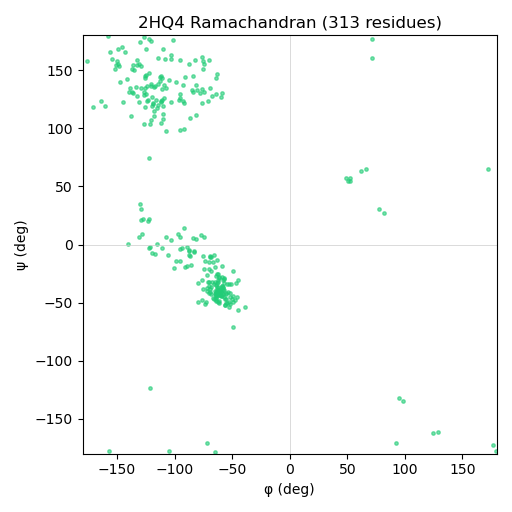16 43 LEU B CA 1
ATOM 1764 C C . LEU B 1 52 ? 8.420 19.876 9.090 1.00 25.18 43 LEU B C 1
ATOM 1765 O O . LEU B 1 52 ? 9.302 19.471 8.347 1.00 25.42 43 LEU B O 1
ATOM 1770 N N . PRO B 1 53 ? 7.260 20.398 8.621 1.00 25.69 44 PRO B N 1
ATOM 1771 C CA . PRO B 1 53 ? 7.024 20.492 7.149 1.00 26.51 44 PRO B CA 1
ATOM 1772 C C . PRO B 1 53 ? 8.062 21.288 6.344 1.00 26.94 44 PRO B C 1
ATOM 1773 O O . PRO B 1 53 ? 8.311 20.943 5.189 1.00 27.66 44 PRO B O 1
ATOM 1777 N N . GLU B 1 54 ? 8.647 22.330 6.948 1.00 26.39 45 GLU B N 1
ATOM 1778 C CA . GLU B 1 54 ? 9.713 23.155 6.321 1.00 25.85 45 GLU B CA 1
ATOM 1779 C C . GLU B 1 54 ? 11.107 22.604 6.539 1.00 24.55 45 GLU B C 1
ATOM 1780 O O . GLU B 1 54 ? 12.097 23.132 6.013 1.00 22.36 45 GLU B O 1
ATOM 1786 N N . TYR B 1 55 ? 11.197 21.602 7.395 1.00 23.25 46 TYR B N 1
ATOM 1787 C CA . TYR B 1 55 ? 12.483 21.028 7.712 1.00 24.57 46 TYR B CA 1
ATOM 1788 C C . TYR B 1 55 ? 12.458 19.538 7.354 1.00 26.83 46 TYR B C 1
ATOM 1789 O O . TYR B 1 55 ? 12.133 19.165 6.200 1.00 27.62 46 TYR B O 1
ATOM 1798 N N . GLY B 1 56 ? 12.756 18.682 8.331 1.00 28.08 47 GLY B N 1
ATOM 1799 C CA . GLY B 1 56 ? 12.858 17.249 8.098 1.00 30.14 47 GLY B CA 1
ATOM 1800 C C . GLY B 1 56 ? 13.122 16.532 9.419 1.00 32.52 47 GLY B C 1
ATOM 1801 O O . GLY B 1 56 ? 13.646 17.125 10.368 1.00 30.74 47 GLY B O 1
ATOM 1802 N N . ARG B 1 57 ? 12.797 15.242 9.467 1.00 33.74 48 ARG B N 1
ATOM 1803 C CA . ARG B 1 57 ? 12.935 14.482 10.705 1.00 36.09 48 ARG B CA 1
ATOM 1804 C C . ARG B 1 57 ? 14.350 14.399 11.243 1.00 36.24 48 ARG B C 1
ATOM 1805 O O . ARG B 1 57 ? 14.531 14.295 12.456 1.00 36.67 48 ARG B O 1
ATOM 1813 N N . GLU B 1 58 ? 15.346 14.478 10.356 1.00 36.28 49 GLU B N 1
ATOM 1814 C CA . GLU B 1 58 ? 16.764 14.489 10.756 1.00 36.43 49 GLU B CA 1
ATOM 1815 C C . GLU B 1 58 ? 17.202 15.750 11.454 1.00 34.58 49 GLU B C 1
ATOM 1816 O O . GLU B 1 58 ? 18.220 15.738 12.135 1.00 36.22 49 GLU B O 1
ATOM 1822 N N . TYR B 1 59 ? 16.472 16.846 11.265 1.00 31.93 50 TYR B N 1
ATOM 1823 C CA . TYR B 1 59 ? 16.921 18.136 11.769 1.00 28.31 50 TYR B CA 1
ATOM 1824 C C . TYR B 1 59 ? 15.839 19.212 11.630 1.00 27.08 50 TYR B C 1
ATOM 1825 O O . TYR B 1 59 ? 15.443 19.552 10.526 1.00 26.27 50 TYR B O 1
ATOM 1834 N N . VAL B 1 60 ? 15.413 19.766 12.771 1.00 25.11 51 VAL B N 1
ATOM 1835 C CA . VAL B 1 60 ? 14.448 20.856 12.807 1.00 22.45 51 VAL B CA 1
ATOM 1836 C C . VAL B 1 60 ? 15.088 21.947 13.644 1.00 22.19 51 VAL B C 1
ATOM 1837 O O . VAL B 1 60 ? 15.183 21.828 14.887 1.00 21.13 51 VAL B O 1
ATOM 1841 N N . TYR B 1 61 ? 15.583 22.995 12.974 1.00 20.54 52 TYR B N 1
ATOM 1842 C CA . TYR B 1 61 ? 16.362 24.023 13.664 1.00 20.47 52 TYR B CA 1
ATOM 1843 C C . TYR B 1 61 ? 15.651 24.682 14.891 1.00 20.05 52 TYR B C 1
ATOM 1844 O O . TYR B 1 61 ? 16.273 24.810 15.934 1.00 19.11 52 TYR B O 1
ATOM 1853 N N . PRO B 1 62 ? 14.393 25.155 14.727 1.00 19.25 53 PRO B N 1
ATOM 1854 C CA . PRO B 1 62 ? 13.785 25.864 15.915 1.00 18.91 53 PRO B CA 1
ATOM 1855 C C . PRO B 1 62 ? 13.638 24.956 17.150 1.00 19.48 53 PRO B C 1
ATOM 1856 O O . PRO B 1 62 ? 13.701 25.453 18.266 1.00 20.80 53 PRO B O 1
ATOM 1860 N N . PHE B 1 63 ? 13.403 23.657 16.935 1.00 19.91 54 PHE B N 1
ATOM 1861 C CA . PHE B 1 63 ? 13.348 22.622 17.985 1.00 21.23 54 PHE B CA 1
ATOM 1862 C C . PHE B 1 63 ? 14.712 22.404 18.638 1.00 21.08 54 PHE B C 1
ATOM 1863 O O . PHE B 1 63 ? 14.821 22.368 19.866 1.00 19.99 54 PHE B O 1
ATOM 1871 N N . GLU B 1 64 ? 15.769 22.293 17.838 1.00 20.78 55 GLU B N 1
ATOM 1872 C CA . GLU B 1 64 ? 17.149 22.284 18.401 1.00 21.62 55 GLU B CA 1
ATOM 1873 C C . GLU B 1 64 ? 17.491 23.547 19.197 1.00 22.28 55 GLU B C 1
ATOM 1874 O O . GLU B 1 64 ? 18.114 23.471 20.280 1.00 23.07 55 GLU B O 1
ATOM 1880 N N . CYS B 1 65 ? 17.090 24.703 18.686 1.00 22.47 56 CYS B N 1
ATOM 1881 C CA . CYS B 1 65 ? 17.405 25.997 19.327 1.00 23.09 56 CYS B CA 1
ATOM 1882 C C . CYS B 1 65 ? 16.632 26.166 20.666 1.00 22.18 56 CYS B C 1
ATOM 1883 O O . CYS B 1 65 ? 17.152 26.697 21.661 1.00 21.58 56 CYS B O 1
ATOM 1886 N N . ALA B 1 66 ? 15.373 25.756 20.662 1.00 21.66 57 ALA B N 1
ATOM 1887 C CA . ALA B 1 66 ? 14.540 25.742 21.871 1.00 21.42 57 ALA B CA 1
ATOM 1888 C C . ALA B 1 66 ? 15.110 24.755 22.917 1.00 21.73 57 ALA B C 1
ATOM 1889 O O . ALA B 1 66 ? 15.183 25.095 24.089 1.00 22.65 57 ALA B O 1
ATOM 1891 N N . LYS B 1 67 ? 15.489 23.538 22.508 1.00 22.39 58 LYS B N 1
ATOM 1892 C CA . LYS B 1 67 ? 16.121 22.573 23.423 1.00 24.74 58 LYS B CA 1
ATOM 1893 C C . LYS B 1 67 ? 17.374 23.124 24.105 1.00 26.64 58 LYS B C 1
ATOM 1894 O O . LYS B 1 67 ? 17.586 22.912 25.324 1.00 26.92 58 LYS B O 1
ATOM 1900 N N . GLU B 1 68 ? 18.200 23.832 23.341 1.00 27.89 59 GLU B N 1
ATOM 1901 C CA . GLU B 1 68 ? 19.344 24.535 23.928 1.00 31.62 59 GLU B CA 1
ATOM 1902 C C . GLU B 1 68 ? 18.939 25.680 24.896 1.00 30.67 59 GLU B C 1
ATOM 1903 O O . GLU B 1 68 ? 19.550 25.814 25.970 1.00 30.18 59 GLU B O 1
ATOM 1909 N N . PHE B 1 69 ? 18.078 26.356 24.559 1.00 20.00 60 PHE B N 1
ATOM 1910 C CA . PHE B 1 69 ? 17.563 27.393 25.446 1.00 20.00 60 PHE B CA 1
ATOM 1911 C C . PHE B 1 69 ? 16.990 26.788 26.724 1.00 20.00 60 PHE B C 1
ATOM 1912 O O . PHE B 1 69 ? 17.273 27.289 27.807 1.00 28.23 60 PHE B O 1
ATOM 1920 N N . TRP B 1 70 ? 16.255 25.898 26.725 1.00 27.34 61 TRP B N 1
ATOM 1921 C CA . TRP B 1 70 ? 15.672 25.294 27.917 1.00 27.76 61 TRP B CA 1
ATOM 1922 C C . TRP B 1 70 ? 16.586 24.271 28.574 1.00 28.62 61 TRP B C 1
ATOM 1923 O O . TRP B 1 70 ? 16.259 23.768 29.647 1.00 27.97 61 TRP B O 1
ATOM 1934 N N . ASN B 1 71 ? 17.721 23.973 27.933 1.00 29.32 62 ASN B N 1
ATOM 1935 C CA . ASN B 1 71 ? 18.625 22.898 28.350 1.00 31.30 62 ASN B CA 1
ATOM 1936 C C . ASN B 1 71 ? 17.911 21.589 28.617 1.00 31.93 62 ASN B C 1
ATOM 1937 O O . ASN B 1 71 ? 17.993 21.034 29.722 1.00 31.82 62 ASN B O 1
ATOM 1942 N N . ILE B 1 72 ? 17.193 21.102 27.603 1.00 31.93 63 ILE B N 1
ATOM 1943 C CA . ILE B 1 72 ? 16.440 19.882 27.685 1.00 33.35 63 ILE B CA 1
ATOM 1944 C C . ILE B 1 72 ? 16.952 18.969 26.581 1.00 34.27 63 ILE B C 1
ATOM 1945 O O . ILE B 1 72 ? 17.349 19.450 25.518 1.00 33.49 63 ILE B O 1
ATOM 1950 N N . TYR B 1 73 ? 16.925 17.666 26.847 1.00 36.11 64 TYR B N 1
ATOM 1951 C CA . TYR B 1 73 ? 17.229 16.616 25.875 1.00 38.48 64 TYR B CA 1
ATOM 1952 C C . TYR B 1 73 ? 15.967 15.881 25.505 1.00 37.89 64 TYR B C 1
ATOM 1953 O O . TYR B 1 73 ? 15.232 15.394 26.366 1.00 38.53 64 TYR B O 1
ATOM 1962 N N . LEU B 1 74 ? 15.721 15.813 24.204 1.00 37.03 65 LEU B N 1
ATOM 1963 C CA . LEU B 1 74 ? 14.559 15.165 23.660 1.00 35.84 65 LEU B CA 1
ATOM 1964 C C . LEU B 1 74 ? 14.862 14.954 22.187 1.00 36.52 65 LEU B C 1
ATOM 1965 O O . LEU B 1 74 ? 15.163 15.902 21.458 1.00 36.27 65 LEU B O 1
ATOM 1970 N N . GLU B 1 75 ? 14.782 13.714 21.744 1.00 37.56 66 GLU B N 1
ATOM 1971 C CA . GLU B 1 75 ? 15.107 13.417 20.362 1.00 39.14 66 GLU B CA 1
ATOM 1972 C C . GLU B 1 75 ? 13.836 13.473 19.531 1.00 38.88 66 GLU B C 1
ATOM 1973 O O . GLU B 1 75 ? 12.788 12.971 19.959 1.00 38.00 66 GLU B O 1
ATOM 1979 N N . GLY B 1 76 ? 13.948 14.086 18.349 1.00 39.97 67 GLY B N 1
ATOM 1980 C CA . GLY B 1 76 ? 12.842 14.202 17.400 1.00 40.77 67 GLY B CA 1
ATOM 1981 C C . GLY B 1 76 ? 12.092 12.907 17.225 1.00 41.72 67 GLY B C 1
ATOM 1982 O O . GLY B 1 76 ? 10.888 12.925 16.983 1.00 41.39 67 GLY B O 1
ATOM 1983 N N . GLU B 1 77 ? 12.809 11.786 17.386 1.00 43.54 68 GLU B N 1
ATOM 1984 C CA . GLU B 1 77 ? 12.264 10.414 17.274 1.00 45.89 68 GLU B CA 1
ATOM 1985 C C . GLU B 1 77 ? 11.114 10.143 18.222 1.00 45.78 68 GLU B C 1
ATOM 1986 O O . GLU B 1 77 ? 10.156 9.445 17.856 1.00 46.12 68 GLU B O 1
ATOM 1992 N N . GLU B 1 78 ? 11.244 10.672 19.444 1.00 46.27 69 GLU B N 1
ATOM 1993 C CA . GLU B 1 78 ? 10.261 10.564 20.520 1.00 47.14 69 GLU B CA 1
ATOM 1994 C C . GLU B 1 78 ? 8.974 11.349 20.254 1.00 47.01 69 GLU B C 1
ATOM 1995 O O . GLU B 1 78 ? 7.993 11.213 20.998 1.00 47.10 69 GLU B O 1
ATOM 2001 N N . ILE B 1 79 ? 8.967 12.193 19.223 1.00 47.14 70 ILE B N 1
ATOM 2002 C CA . ILE B 1 79 ? 7.797 13.051 19.007 1.00 46.77 70 ILE B CA 1
ATOM 2003 C C . ILE B 1 79 ? 6.764 12.428 18.063 1.00 47.99 70 ILE B C 1
ATOM 2004 O O . ILE B 1 79 ? 6.875 12.464 16.830 1.00 48.04 70 ILE B O 1
ATOM 2009 N N . GLN B 1 80 ? 5.751 11.856 18.694 1.00 49.23 71 GLN B N 1
ATOM 2010 C CA . GLN B 1 80 ? 4.671 11.190 18.016 1.00 51.12 71 GLN B CA 1
ATOM 2011 C C . GLN B 1 80 ? 3.406 11.563 18.739 1.00 51.75 71 GLN B C 1
ATOM 2012 O O . GLN B 1 80 ? 3.326 11.506 19.965 1.00 52.14 71 GLN B O 1
ATOM 2018 N N . ASP B 1 81 ? 2.421 11.978 17.971 1.00 53.30 72 ASP B N 1
ATOM 2019 C CA . ASP B 1 81 ? 1.134 12.396 18.513 1.00 54.64 72 ASP B CA 1
ATOM 2020 C C . ASP B 1 81 ? 0.343 11.197 19.021 1.00 55.23 72 ASP B C 1
ATOM 2021 O O . ASP B 1 81 ? -0.271 11.272 20.088 1.00 55.91 72 ASP B O 1
ATOM 2026 N N . PHE B 1 84 ? -5.561 13.401 20.389 1.00 65.25 75 PHE B N 1
ATOM 2027 C CA . PHE B 1 84 ? -6.520 13.215 21.485 1.00 65.30 75 PHE B CA 1
ATOM 2028 C C . PHE B 1 84 ? -7.776 12.457 21.038 1.00 65.31 75 PHE B C 1
ATOM 2029 O O . PHE B 1 84 ? -8.253 12.653 19.913 1.00 65.83 75 PHE B O 1
ATOM 2037 N N . GLN B 1 85 ? -8.318 11.614 21.923 1.00 64.79 76 GLN B N 1
ATOM 2038 C CA . GLN B 1 85 ? -9.428 10.733 21.563 1.00 64.11 76 GLN B CA 1
ATOM 2039 C C . GLN B 1 85 ? -10.551 10.526 22.602 1.00 63.39 76 GLN B C 1
ATOM 2040 O O . GLN B 1 85 ? -11.504 9.797 22.328 1.00 63.51 76 GLN B O 1
ATOM 2046 N N . LEU B 1 86 ? -10.456 11.164 23.768 1.00 62.23 77 LEU B N 1
ATOM 2047 C CA . LEU B 1 86 ? -11.458 11.010 24.842 1.00 61.29 77 LEU B CA 1
ATOM 2048 C C . LEU B 1 86 ? -12.734 11.879 24.706 1.00 60.47 77 LEU B C 1
ATOM 2049 O O . LEU B 1 86 ? -12.726 12.906 24.016 1.00 60.73 77 LEU B O 1
ATOM 2054 N N . LYS B 1 87 ? -13.812 11.467 25.381 1.00 59.22 78 LYS B N 1
ATOM 2055 C CA . LYS B 1 87 ? -15.120 12.152 25.322 1.00 58.56 78 LYS B CA 1
ATOM 2056 C C . LYS B 1 87 ? -15.508 12.823 26.641 1.00 57.14 78 LYS B C 1
ATOM 2057 O O . LYS B 1 87 ? -15.224 12.285 27.708 1.00 56.56 78 LYS B O 1
ATOM 2063 N N . PRO B 1 88 ? -16.195 13.980 26.569 1.00 56.35 79 PRO B N 1
ATOM 2064 C CA . PRO B 1 88 ? -16.495 14.750 27.774 1.00 56.00 79 PRO B CA 1
ATOM 2065 C C . PRO B 1 88 ? -17.611 14.131 28.608 1.00 55.78 79 PRO B C 1
ATOM 2066 O O . PRO B 1 88 ? -18.488 13.452 28.074 1.00 55.20 79 PRO B O 1
ATOM 2070 N N . ILE B 1 89 ? -17.563 14.364 29.913 1.00 55.47 80 ILE B N 1
ATOM 2071 C CA . ILE B 1 89 ? -18.668 13.994 30.772 1.00 55.84 80 ILE B CA 1
ATOM 2072 C C . ILE B 1 89 ? -19.801 15.012 30.595 1.00 56.52 80 ILE B C 1
ATOM 2073 O O . ILE B 1 89 ? -19.567 16.232 30.544 1.00 56.15 80 ILE B O 1
ATOM 2078 N N . LYS B 1 90 ? -21.016 14.481 30.438 1.00 57.48 81 LYS B N 1
ATOM 2079 C CA . LYS B 1 90 ? -22.220 15.272 30.162 1.00 58.53 81 LYS B CA 1
ATOM 2080 C C . LYS B 1 90 ? -22.498 16.262 31.282 1.00 58.41 81 LYS B C 1
ATOM 2081 O O . LYS B 1 90 ? -22.832 17.428 31.026 1.00 58.53 81 LYS B O 1
ATOM 2087 N N . PHE B 1 91 ? -22.356 15.791 32.519 1.00 58.66 82 PHE B N 1
ATOM 2088 C CA . PHE B 1 91 ? -22.605 16.620 33.693 1.00 58.71 82 PHE B CA 1
ATOM 2089 C C . PHE B 1 91 ? -21.553 16.375 34.747 1.00 58.41 82 PHE B C 1
ATOM 2090 O O . PHE B 1 91 ? -21.216 15.210 35.029 1.00 58.51 82 PHE B O 1
ATOM 2098 N N . THR B 1 92 ? -21.040 17.470 35.316 1.00 57.44 83 THR B N 1
ATOM 2099 C CA . THR B 1 92 ? -20.003 17.410 36.347 1.00 57.05 83 THR B CA 1
ATOM 2100 C C . THR B 1 92 ? -20.524 17.986 37.663 1.00 56.60 83 THR B C 1
ATOM 2101 O O . THR B 1 92 ? -21.177 19.034 37.674 1.00 55.99 83 THR B O 1
ATOM 2105 N N . SER B 1 93 ? -20.216 17.296 38.764 1.00 56.82 84 SER B N 1
ATOM 2106 C CA . SER B 1 93 ? -20.658 17.709 40.101 1.00 56.90 84 SER B CA 1
ATOM 2107 C C . SER B 1 93 ? -20.055 19.050 40.492 1.00 57.04 84 SER B C 1
ATOM 2108 O O . SER B 1 93 ? -18.833 19.241 40.397 1.00 57.42 84 SER B O 1
ATOM 2111 N N . GLU B 1 94 ? -20.920 19.967 40.930 1.00 56.62 85 GLU B N 1
ATOM 2112 C CA . GLU B 1 94 ? -20.528 21.312 41.354 1.00 55.97 85 GLU B CA 1
ATOM 2113 C C . GLU B 1 94 ? -19.358 21.286 42.343 1.00 54.91 85 GLU B C 1
ATOM 2114 O O . GLU B 1 94 ? -18.630 22.277 42.485 1.00 54.97 85 GLU B O 1
ATOM 2120 N N . GLN B 1 95 ? -19.175 20.152 43.016 1.00 53.55 86 GLN B N 1
ATOM 2121 C CA . GLN B 1 95 ? -18.039 19.973 43.915 1.00 52.71 86 GLN B CA 1
ATOM 2122 C C . GLN B 1 95 ? -16.722 19.729 43.155 1.00 50.45 86 GLN B C 1
ATOM 2123 O O . GLN B 1 95 ? -15.664 20.192 43.580 1.00 50.16 86 GLN B O 1
ATOM 2129 N N . VAL B 1 96 ? -16.784 18.971 42.063 1.00 48.16 87 VAL B N 1
ATOM 2130 C CA . VAL B 1 96 ? -15.602 18.756 41.226 1.00 45.96 87 VAL B CA 1
ATOM 2131 C C . VAL B 1 96 ? -15.145 20.111 40.663 1.00 44.11 87 VAL B C 1
ATOM 2132 O O . VAL B 1 96 ? -13.985 20.464 40.806 1.00 43.75 87 VAL B O 1
ATOM 2136 N N . ILE B 1 97 ? -16.073 20.878 40.092 1.00 42.90 88 ILE B N 1
ATOM 2137 C CA . ILE B 1 97 ? -15.764 22.217 39.554 1.00 41.80 88 ILE B CA 1
ATOM 2138 C C . ILE B 1 97 ? -15.114 23.115 40.608 1.00 40.89 88 ILE B C 1
ATOM 2139 O O . ILE B 1 97 ? -14.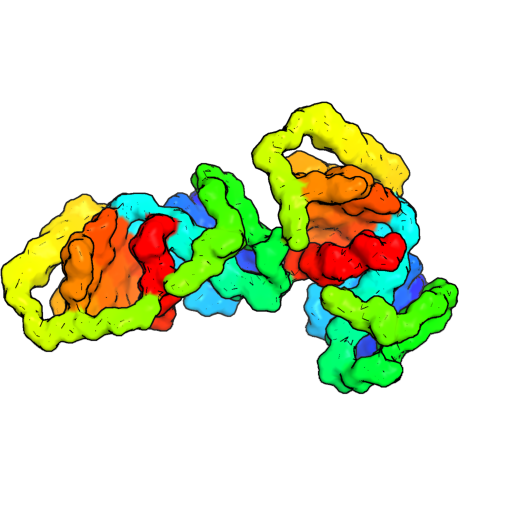125 23.789 40.321 1.00 40.09 88 ILE B O 1
ATOM 2144 N N . LYS B 1 98 ? -15.637 23.077 41.840 1.00 39.36 89 LYS B N 1
ATOM 2145 C CA . LYS B 1 98 ? -15.079 23.852 42.950 1.00 37.98 89 LYS B CA 1
ATOM 2146 C C . LYS B 1 98 ? -13.669 23.404 43.289 1.00 35.51 89 LYS B C 1
ATOM 2147 O O . LYS B 1 98 ? -12.799 24.222 43.554 1.00 34.43 89 LYS B O 1
ATOM 2153 N N . LYS B 1 99 ? -13.443 22.097 43.283 1.00 33.53 90 LYS B N 1
ATOM 2154 C CA . LYS B 1 99 ? -12.114 21.549 43.568 1.00 32.39 90 LYS B CA 1
ATOM 2155 C C . LYS B 1 99 ? -11.126 21.874 42.452 1.00 30.87 90 LYS B C 1
ATOM 2156 O O . LYS B 1 99 ? -9.945 22.101 42.717 1.00 30.79 90 LYS B O 1
ATOM 2162 N N . LEU B 1 100 ? -11.611 21.865 41.213 1.00 29.59 91 LEU B N 1
ATOM 2163 C CA . LEU B 1 100 ? -10.753 22.214 40.062 1.00 28.91 91 LEU B CA 1
ATOM 2164 C C . LEU B 1 100 ? -10.427 23.693 40.076 1.00 28.16 91 LEU B C 1
ATOM 2165 O O . LEU B 1 100 ? -9.292 24.076 39.840 1.00 27.58 91 LEU B O 1
ATOM 2170 N N . GLN B 1 101 ? -11.416 24.523 40.389 1.00 28.36 92 GLN B N 1
ATOM 2171 C CA . GLN B 1 101 ? -11.175 25.963 40.592 1.00 29.69 92 GLN B CA 1
ATOM 2172 C C . GLN B 1 101 ? -10.136 26.205 41.693 1.00 28.98 92 GLN B C 1
ATOM 2173 O O . GLN B 1 101 ? -9.242 27.036 41.555 1.00 29.33 92 GLN B O 1
ATOM 2179 N N . GLU B 1 102 ? -10.180 25.423 42.771 1.00 30.02 93 GLU B N 1
ATOM 2180 C CA . GLU B 1 102 ? -9.119 25.487 43.805 1.00 29.67 93 GLU B CA 1
ATOM 2181 C C . GLU B 1 102 ? -7.726 25.113 43.302 1.00 28.42 93 GLU B C 1
ATOM 2182 O O . GLU B 1 102 ? -6.739 25.734 43.734 1.00 25.72 93 GLU B O 1
ATOM 2188 N N . GLU B 1 103 ? -7.631 24.088 42.442 1.00 28.06 94 GLU B N 1
ATOM 2189 C CA . GLU B 1 103 ? -6.335 23.737 41.821 1.00 28.81 94 GLU B CA 1
ATOM 2190 C C . GLU B 1 103 ? -5.840 24.921 40.996 1.00 28.08 94 GLU B C 1
ATOM 2191 O O . GLU B 1 103 ? -4.646 25.194 41.012 1.00 28.50 94 GLU B O 1
ATOM 2197 N N . ILE B 1 104 ? -6.743 25.595 40.268 1.00 28.94 95 ILE B N 1
ATOM 2198 C CA . ILE B 1 104 ? -6.377 26.844 39.523 1.00 29.34 95 ILE B CA 1
ATOM 2199 C C . ILE B 1 104 ? -5.709 27.847 40.472 1.00 30.47 95 ILE B C 1
ATOM 2200 O O . ILE B 1 104 ? -4.560 28.257 40.252 1.00 29.54 95 ILE B O 1
ATOM 2205 N N . LYS B 1 105 ? -6.388 28.157 41.579 1.00 30.77 96 LYS B N 1
ATOM 2206 C CA . LYS B 1 105 ? -5.808 29.028 42.628 1.00 31.32 96 LYS B CA 1
ATOM 2207 C C . LYS B 1 105 ? -4.394 28.660 43.095 1.00 30.69 96 LYS B C 1
ATOM 2208 O O . LYS B 1 105 ? -3.523 29.546 43.172 1.00 30.63 96 LYS B O 1
ATOM 2214 N N . LYS B 1 106 ? -4.135 27.370 43.334 1.00 29.76 97 LYS B N 1
ATOM 2215 C CA . LYS B 1 106 ? -2.816 26.907 43.767 1.00 29.38 97 LYS B CA 1
ATOM 2216 C C . LYS B 1 106 ? -1.715 27.113 42.705 1.00 28.59 97 LYS B C 1
ATOM 2217 O O . LYS B 1 106 ? -0.533 27.317 43.027 1.00 27.61 97 LYS B O 1
ATOM 2223 N N . ILE B 1 107 ? -2.124 27.022 41.442 1.00 27.61 98 ILE B N 1
ATOM 2224 C CA . ILE B 1 107 ? -1.206 27.160 40.291 1.00 27.13 98 ILE B CA 1
ATOM 2225 C C . ILE B 1 107 ? -0.819 28.638 40.034 1.00 27.82 98 ILE B C 1
ATOM 2226 O O . ILE B 1 107 ? 0.281 28.919 39.538 1.00 27.45 98 ILE B O 1
ATOM 2231 N N . LYS B 1 108 ? -1.738 29.552 40.360 1.00 27.56 99 LYS B N 1
ATOM 2232 C CA . LYS B 1 108 ? -1.495 30.994 40.314 1.00 28.51 99 LYS B CA 1
ATOM 2233 C C . LYS B 1 108 ? -1.259 31.505 38.864 1.00 28.08 99 LYS B C 1
ATOM 2234 O O . LYS B 1 108 ? -0.118 31.883 38.530 1.00 29.68 99 LYS B O 1
ATOM 2240 N N . PRO B 1 109 ? -2.297 31.418 37.983 1.00 27.07 100 PRO B N 1
ATOM 2241 C CA . PRO B 1 109 ? -2.167 31.931 36.619 1.00 26.58 100 PRO B CA 1
ATOM 2242 C C . PRO B 1 109 ? -2.267 33.441 36.594 1.00 26.52 100 PRO B C 1
ATOM 2243 O O . PRO B 1 109 ? -2.758 34.050 37.567 1.00 27.19 100 PRO B O 1
ATOM 2247 N N . PRO B 1 110 ? -1.795 34.074 35.506 1.00 26.54 101 PRO B N 1
ATOM 2248 C CA . PRO B 1 110 ? -1.882 35.528 35.403 1.00 26.98 101 PRO B CA 1
ATOM 2249 C C . PRO B 1 110 ? -3.217 36.082 34.878 1.00 28.69 101 PRO B C 1
ATOM 2250 O O . PRO B 1 110 ? -3.318 37.273 34.674 1.00 29.31 101 PRO B O 1
ATOM 2254 N N . LEU B 1 111 ? -4.219 35.230 34.663 1.00 29.97 102 LEU B N 1
ATOM 2255 C CA . LEU B 1 111 ? -5.557 35.642 34.270 1.00 32.02 102 LEU B CA 1
ATOM 2256 C C . LEU B 1 111 ? -6.597 34.749 34.929 1.00 32.35 102 LEU B C 1
ATOM 2257 O O . LEU B 1 111 ? -6.281 33.665 35.439 1.00 30.14 102 LEU B O 1
ATOM 2262 N N . GLU B 1 112 ? -7.849 35.200 34.895 1.00 33.45 103 GLU B N 1
ATOM 2263 C CA . GLU B 1 112 ? -8.939 34.393 35.436 1.00 35.86 103 GLU B CA 1
ATOM 2264 C C . GLU B 1 112 ? -9.267 33.242 34.502 1.00 34.59 103 GLU B C 1
ATOM 2265 O O . GLU B 1 112 ? -9.409 33.413 33.279 1.00 33.95 103 GLU B O 1
ATOM 2271 N N . ILE B 1 113 ? -9.353 32.066 35.106 1.00 34.00 104 ILE B N 1
ATOM 2272 C CA . ILE B 1 113 ? -9.694 30.832 34.426 1.00 33.41 104 ILE B CA 1
ATOM 2273 C C . ILE B 1 113 ? -11.007 30.431 35.057 1.00 35.35 104 ILE B C 1
ATOM 2274 O O . ILE B 1 113 ? -11.103 30.323 36.281 1.00 35.18 104 ILE B O 1
ATOM 2279 N N . LYS B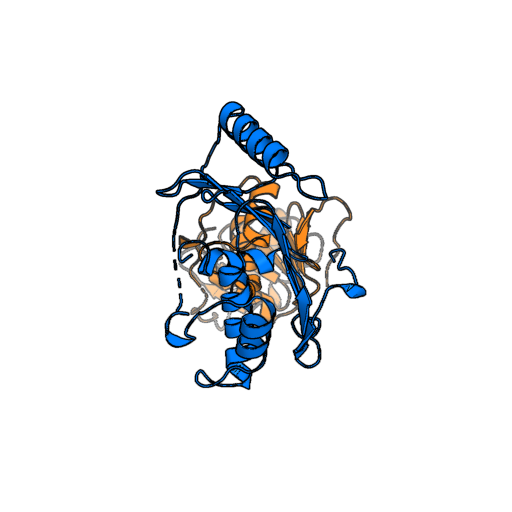 1 114 ? -12.023 30.247 34.233 1.00 36.20 105 LYS B N 1
ATOM 2280 C CA . LYS B 1 114 ? -13.291 29.795 34.772 1.00 37.78 105 LYS B CA 1
ATOM 2281 C C . LYS B 1 114 ? -13.562 28.383 34.300 1.00 36.64 105 LYS B C 1
ATOM 2282 O O . LYS B 1 114 ? -13.877 28.146 33.138 1.00 36.17 105 LYS B O 1
ATOM 2288 N N . ILE B 1 115 ? -13.364 27.453 35.230 1.00 36.75 106 ILE B N 1
ATOM 2289 C CA . ILE B 1 115 ? -13.485 26.025 34.999 1.00 36.94 106 ILE B CA 1
ATOM 2290 C C . ILE B 1 115 ? -14.860 25.681 34.467 1.00 37.65 106 ILE B C 1
ATOM 2291 O O . ILE B 1 115 ? -15.007 24.729 33.693 1.00 37.19 106 ILE B O 1
ATOM 2296 N N . GLU B 1 116 ? -15.856 26.482 34.845 1.00 38.62 107 GLU B N 1
ATOM 2297 C CA . GLU B 1 116 ? -17.246 26.211 34.471 1.00 40.38 107 GLU B CA 1
ATOM 2298 C C . GLU B 1 116 ? -17.519 26.408 32.973 1.00 40.43 107 GLU B C 1
ATOM 2299 O O . GLU B 1 11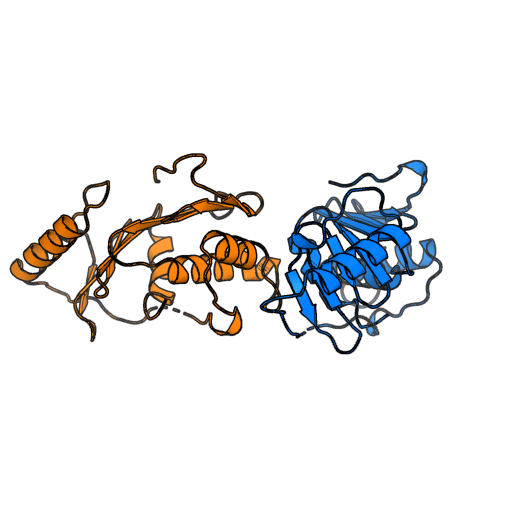6 ? -18.580 26.037 32.480 1.00 40.96 107 GLU B O 1
ATOM 2305 N N . GLU B 1 117 ? -16.552 26.989 32.257 1.00 40.74 108 GLU B N 1
ATOM 2306 C CA . GLU B 1 117 ? -16.656 27.239 30.829 1.00 40.81 108 GLU B CA 1
ATOM 2307 C C . GLU B 1 117 ? -15.836 26.231 30.006 1.00 39.78 108 GLU B C 1
ATOM 2308 O O . GLU B 1 117 ? -15.742 26.341 28.772 1.00 41.20 108 GLU B O 1
ATOM 2314 N N . ALA B 1 118 ? -15.232 25.257 30.682 1.00 37.46 109 ALA B N 1
ATOM 2315 C CA . ALA B 1 118 ? -14.464 24.218 30.016 1.00 35.22 109 ALA B CA 1
ATOM 2316 C C . ALA B 1 118 ? -15.317 22.981 29.792 1.00 34.18 109 ALA B C 1
ATOM 2317 O O . ALA B 1 118 ? -16.337 22.782 30.471 1.00 34.14 109 ALA B O 1
ATOM 2319 N N . LYS B 1 119 ? -14.907 22.153 28.832 1.00 31.95 110 LYS B N 1
ATOM 2320 C CA . LYS B 1 119 ? -15.353 20.767 28.784 1.00 30.89 110 LYS B CA 1
ATOM 2321 C C . LYS B 1 119 ? -14.496 19.979 29.756 1.00 29.85 110 LYS B C 1
ATOM 2322 O O . LYS B 1 119 ? -13.259 20.156 29.822 1.00 27.40 110 LYS B O 1
ATOM 2328 N N . ILE B 1 120 ? -15.141 19.094 30.508 1.00 28.12 111 ILE B N 1
ATOM 2329 C CA . ILE B 1 120 ? -14.428 18.311 31.492 1.00 28.98 111 ILE B CA 1
ATOM 2330 C C . ILE B 1 120 ? -14.359 16.864 31.020 1.00 29.70 111 ILE B C 1
ATOM 2331 O O . ILE B 1 120 ? -15.347 16.320 30.507 1.00 29.72 111 ILE B O 1
ATOM 2336 N N . TYR B 1 121 ? -13.191 16.254 31.190 1.00 29.90 112 TYR B N 1
ATOM 2337 C CA . TYR B 1 121 ? -12.937 14.874 30.800 1.00 30.65 112 TYR B CA 1
ATOM 2338 C C . TYR B 1 121 ? -12.416 14.099 31.977 1.00 31.63 112 TYR B C 1
ATOM 2339 O O . TYR B 1 121 ? -11.552 14.558 32.712 1.00 31.53 112 TYR B O 1
ATOM 2348 N N . LYS B 1 122 ? -12.955 12.907 32.166 1.00 32.61 113 LYS B N 1
ATOM 2349 C CA . LYS B 1 122 ? -12.453 12.038 33.199 1.00 33.78 113 LYS B CA 1
ATOM 2350 C C . LYS B 1 122 ? -11.410 11.157 32.560 1.00 33.36 113 LYS B C 1
ATOM 2351 O O . LYS B 1 122 ? -11.688 10.499 31.571 1.00 34.42 113 LYS B O 1
ATOM 2357 N N . THR B 1 123 ? -10.194 11.165 33.094 1.00 32.50 114 THR B N 1
ATOM 2358 C CA . THR B 1 123 ? -9.134 10.312 32.570 1.00 31.80 114 THR B CA 1
ATOM 2359 C C . THR B 1 123 ? -8.597 9.389 33.682 1.00 32.03 114 THR B C 1
ATOM 2360 O O . THR B 1 123 ? -8.972 9.509 34.852 1.00 31.95 114 THR B O 1
ATOM 2364 N N . LYS B 1 124 ? -7.674 8.523 33.309 1.00 32.24 115 LYS B N 1
ATOM 2365 C CA . LYS B 1 124 ? -7.071 7.591 34.263 1.00 33.11 115 LYS B CA 1
ATOM 2366 C C . LYS B 1 124 ? -6.198 8.285 35.278 1.00 31.83 115 LYS B C 1
ATOM 2367 O O . LYS B 1 124 ? -5.835 7.671 36.268 1.00 32.79 115 LYS B O 1
ATOM 2373 N N . GLU B 1 125 ? -5.915 9.576 35.063 1.00 29.41 116 GLU B N 1
ATOM 2374 C CA . GLU B 1 125 ? -5.052 10.358 35.978 1.00 28.10 116 GLU B CA 1
ATOM 2375 C C . GLU B 1 125 ? -5.824 11.417 36.741 1.00 26.84 116 GLU B C 1
ATOM 2376 O O . GLU B 1 125 ? -5.266 12.112 37.583 1.00 27.74 116 GLU B O 1
ATOM 2382 N N . GLY B 1 126 ? -7.110 11.546 36.451 1.00 26.31 117 GLY B N 1
ATOM 2383 C CA . GLY B 1 126 ? -7.945 12.593 37.050 1.00 27.04 117 GLY B CA 1
ATOM 2384 C C . GLY B 1 126 ? -8.611 13.441 35.994 1.00 26.54 117 GLY B C 1
ATOM 2385 O O . GLY B 1 126 ? -8.689 13.025 34.837 1.00 28.59 117 GLY B O 1
ATOM 2386 N N . TYR B 1 127 ? -9.090 14.618 36.371 1.00 25.90 118 TYR B N 1
ATOM 2387 C CA . TYR B 1 127 ? -9.871 15.448 35.466 1.00 26.76 118 TYR B CA 1
ATOM 2388 C C . TYR B 1 127 ? -8.982 16.304 34.562 1.00 25.51 118 TYR B C 1
ATOM 2389 O O . TYR B 1 127 ? -7.941 16.796 34.982 1.00 24.72 118 TYR B O 1
ATOM 2398 N N . LEU B 1 128 ? -9.456 16.496 33.345 1.00 24.86 119 LEU B N 1
ATOM 2399 C CA . LEU B 1 128 ? -8.796 17.347 32.352 1.00 23.76 119 LEU B CA 1
ATOM 2400 C C . LEU B 1 128 ? -9.826 18.352 31.942 1.00 23.54 119 LEU B C 1
ATOM 2401 O O . LEU B 1 128 ? -10.939 17.977 31.583 1.00 25.22 119 LEU B O 1
ATOM 2406 N N . ALA B 1 129 ? -9.526 19.637 32.076 1.00 21.60 120 ALA B N 1
ATOM 2407 C CA . ALA B 1 129 ? -10.509 20.658 31.710 1.00 21.62 120 ALA B CA 1
ATOM 2408 C C . ALA B 1 129 ? -9.982 21.372 30.479 1.00 21.68 120 ALA B C 1
ATOM 2409 O O . ALA B 1 129 ? -8.848 21.877 30.501 1.00 19.45 120 ALA B O 1
ATOM 2411 N N . VAL B 1 130 ? -10.758 21.378 29.399 1.00 21.89 121 VAL B N 1
ATOM 2412 C CA . VAL B 1 130 ? -10.302 22.046 28.147 1.00 22.82 121 VAL B CA 1
ATOM 2413 C C . VAL B 1 130 ? -11.256 23.171 27.830 1.00 23.67 121 VAL B C 1
ATOM 2414 O O . VAL B 1 130 ? -12.442 22.920 27.547 1.00 24.00 121 VAL B O 1
ATOM 2418 N N . GLY B 1 131 ? -10.743 24.391 27.887 1.00 22.90 122 GLY B N 1
ATOM 2419 C CA . GLY B 1 131 ? -11.485 25.608 27.532 1.00 24.52 122 GLY B CA 1
ATOM 2420 C C . GLY B 1 131 ? -11.046 26.137 26.174 1.00 25.02 122 GLY B C 1
ATOM 2421 O O . GLY B 1 131 ? -10.189 25.546 25.497 1.00 23.57 122 GLY B O 1
ATOM 2422 N N . ASN B 1 132 ? -11.623 27.259 25.774 1.00 24.98 123 ASN B N 1
ATOM 2423 C CA . ASN B 1 132 ? -11.315 27.861 24.486 1.00 25.59 123 ASN B CA 1
ATOM 2424 C C . ASN B 1 132 ? -9.918 28.485 24.492 1.00 24.35 123 ASN B C 1
ATOM 2425 O O . ASN B 1 132 ? -9.310 28.629 23.457 1.00 23.43 123 ASN B O 1
ATOM 2430 N N . TYR B 1 133 ? -9.451 28.866 25.668 1.00 22.05 124 TYR B N 1
ATOM 2431 C CA . TYR B 1 133 ? -8.155 29.531 25.806 1.00 23.25 124 TYR B CA 1
ATOM 2432 C C . TYR B 1 133 ? -7.264 28.911 26.906 1.00 21.22 124 TYR B C 1
ATOM 2433 O O . TYR B 1 133 ? -6.211 29.461 27.250 1.00 19.81 124 TYR B O 1
ATOM 2442 N N . PHE B 1 134 ? -7.718 27.800 27.480 1.00 19.99 125 PHE B N 1
ATOM 2443 C CA . PHE B 1 134 ? -6.930 27.141 28.510 1.00 17.98 125 PHE B CA 1
ATOM 2444 C C . PHE B 1 134 ? -7.121 25.640 28.578 1.00 17.57 125 PHE B C 1
ATOM 2445 O O . PHE B 1 134 ? -8.142 25.101 28.118 1.00 18.48 125 PHE B O 1
ATOM 2453 N N . ILE B 1 135 ? -6.121 24.954 29.154 1.00 17.47 126 ILE B N 1
ATOM 2454 C CA . ILE B 1 135 ? -6.261 23.551 29.584 1.00 17.44 126 ILE B CA 1
ATOM 2455 C C . ILE B 1 135 ? -5.710 23.387 30.981 1.00 18.80 126 ILE B C 1
ATOM 2456 O O . ILE B 1 135 ? -4.563 23.747 31.262 1.00 18.07 126 ILE B O 1
ATOM 2461 N N . LEU B 1 136 ? -6.503 22.811 31.871 1.00 18.82 127 LEU B N 1
ATOM 2462 C CA . LEU B 1 136 ? -5.942 22.317 33.135 1.00 18.84 127 LEU B CA 1
ATOM 2463 C C . LEU B 1 136 ? -5.806 20.803 33.048 1.00 19.05 127 LEU B C 1
ATOM 2464 O O . LEU B 1 136 ? -6.798 20.111 32.832 1.00 20.78 127 LEU B O 1
ATOM 2469 N N . ASP B 1 137 ? -4.607 20.274 33.237 1.00 18.71 128 ASP B N 1
ATOM 2470 C CA . ASP B 1 137 ? -4.398 18.820 33.106 1.00 20.90 128 ASP B CA 1
ATOM 2471 C C . ASP B 1 137 ? -4.158 18.148 34.483 1.00 20.91 128 ASP B C 1
ATOM 2472 O O . ASP B 1 137 ? -3.911 18.853 35.461 1.00 20.64 128 ASP B O 1
ATOM 2477 N N . PRO B 1 138 ? -4.361 16.822 34.570 1.00 21.86 129 PRO B N 1
ATOM 2478 C CA . PRO B 1 138 ? -4.202 16.157 35.872 1.00 22.08 129 PRO B CA 1
ATOM 2479 C C . PRO B 1 138 ? -2.751 15.924 36.288 1.00 21.79 129 PRO B C 1
ATOM 2480 O O . PRO B 1 138 ? -2.518 15.271 37.307 1.00 23.11 129 PRO B O 1
ATOM 2484 N N . ARG B 1 139 ? -1.799 16.477 35.537 1.00 20.33 130 ARG B N 1
ATOM 2485 C CA . ARG B 1 139 ? -0.407 16.504 35.960 1.00 20.10 130 ARG B CA 1
ATOM 2486 C C . ARG B 1 139 ? -0.065 17.819 36.639 1.00 20.68 130 ARG B C 1
ATOM 2487 O O . ARG B 1 139 ? 1.082 18.049 37.044 1.00 21.74 130 ARG B O 1
ATOM 2495 N N . GLY B 1 140 ? -1.090 18.643 36.853 1.00 19.63 131 GLY B N 1
ATOM 2496 C CA . GLY B 1 140 ? -0.923 19.924 37.555 1.00 20.44 131 GLY B CA 1
ATOM 2497 C C . GLY B 1 140 ? -0.310 21.035 36.722 1.00 19.40 131 GLY B C 1
ATOM 2498 O O . GLY B 1 140 ? 0.437 21.866 37.235 1.00 19.15 131 GLY B O 1
ATOM 2499 N N . ARG B 1 141 ? -0.569 20.995 35.419 1.00 21.15 132 ARG B N 1
ATOM 2500 C CA . ARG B 1 141 ? -0.108 22.029 34.476 1.00 19.89 132 ARG B CA 1
ATOM 2501 C C . ARG B 1 141 ? -1.342 22.724 33.937 1.00 19.59 132 ARG B C 1
ATOM 2502 O O . ARG B 1 141 ? -2.364 22.082 33.653 1.00 20.00 132 ARG B O 1
ATOM 2510 N N . LEU B 1 142 ? -1.239 24.039 33.830 1.00 17.40 133 LEU B N 1
ATOM 2511 C CA . LEU B 1 142 ? -2.273 24.845 33.260 1.00 17.51 133 LEU B CA 1
ATOM 2512 C C . LEU B 1 142 ? -1.675 25.535 32.038 1.00 17.24 133 LEU B C 1
ATOM 2513 O O . LEU B 1 142 ? -0.688 26.258 32.185 1.00 17.45 133 LEU B O 1
ATOM 2518 N N . PHE B 1 143 ? -2.270 25.323 30.866 1.00 17.31 134 PHE B N 1
ATOM 2519 C CA . PHE B 1 143 ? -1.789 25.972 29.616 1.00 17.59 134 PHE B CA 1
ATOM 2520 C C . PHE B 1 143 ? -2.773 27.070 29.293 1.00 18.37 134 PHE B C 1
ATOM 2521 O O . PHE B 1 143 ? -3.997 26.910 29.489 1.00 17.80 134 PHE B O 1
ATOM 2529 N N . ILE B 1 144 ? -2.264 28.198 28.814 1.00 18.19 135 ILE B N 1
ATOM 2530 C CA . ILE B 1 144 ? -3.099 29.252 28.318 1.00 18.66 135 ILE B CA 1
ATOM 2531 C C . ILE B 1 144 ? -2.599 29.522 26.886 1.00 18.34 135 ILE B C 1
ATOM 2532 O O . ILE B 1 144 ? -1.391 29.397 26.598 1.00 18.29 135 ILE B O 1
ATOM 2537 N N . PHE B 1 145 ? -3.514 29.867 26.006 1.00 18.48 136 PHE B N 1
ATOM 2538 C CA . PHE B 1 145 ? -3.199 29.983 24.561 1.00 18.68 136 PHE B CA 1
ATOM 2539 C C . PHE B 1 145 ? -4.182 30.919 23.890 1.00 19.35 136 PHE B C 1
ATOM 2540 O O . PHE B 1 145 ? -5.227 31.234 24.462 1.00 19.05 136 PHE B O 1
ATOM 2548 N N . ASN B 1 146 ? -3.853 31.340 22.669 1.00 20.12 137 ASN B N 1
ATOM 2549 C CA . ASN B 1 146 ? -4.488 32.513 22.053 1.00 21.64 137 ASN B CA 1
ATOM 2550 C C . ASN B 1 146 ? -5.723 32.163 21.237 1.00 23.12 137 ASN B C 1
ATOM 2551 O O . ASN B 1 146 ? -6.530 33.050 20.992 1.00 24.58 137 ASN B O 1
ATOM 2556 N N . LYS B 1 147 ? -5.891 30.899 20.823 1.00 22.80 138 LYS B N 1
ATOM 2557 C CA . LYS B 1 147 ? -7.051 30.530 19.987 1.00 23.96 138 LYS B CA 1
ATOM 2558 C C . LYS B 1 147 ? -7.419 29.086 20.207 1.00 22.88 138 LYS B C 1
ATOM 2559 O O . LYS B 1 147 ? -6.558 28.289 20.556 1.00 21.81 138 LYS B O 1
ATOM 2565 N N . PRO B 1 148 ? -8.719 28.740 20.027 1.00 23.59 139 PRO B N 1
ATOM 2566 C CA . PRO B 1 148 ? -9.172 27.389 20.382 1.00 22.95 139 PRO B CA 1
ATOM 2567 C C . PRO B 1 148 ? -8.466 26.237 19.688 1.00 22.63 139 PRO B C 1
ATOM 2568 O O . PRO B 1 148 ? -8.353 25.182 20.308 1.00 21.34 139 PRO B O 1
ATOM 2572 N N . SER B 1 149 ? -7.985 26.410 18.438 1.00 22.06 140 SER B N 1
ATOM 2573 C CA . SER B 1 149 ? -7.302 25.297 17.738 1.00 22.73 140 SER B CA 1
ATOM 2574 C C . SER B 1 149 ? -6.004 24.905 18.429 1.00 21.93 140 SER B C 1
ATOM 2575 O O . SER B 1 149 ? -5.499 23.821 18.186 1.00 22.35 140 SER B O 1
ATOM 2578 N N . ILE B 1 150 ? -5.436 25.778 19.261 1.00 19.63 141 ILE B N 1
ATOM 2579 C CA . ILE B 1 150 ? -4.194 25.343 19.948 1.00 18.18 141 ILE B CA 1
ATOM 2580 C C . ILE B 1 150 ? -4.421 24.208 20.990 1.00 18.88 141 ILE B C 1
ATOM 2581 O O . ILE B 1 150 ? -3.522 23.414 21.275 1.00 18.80 141 ILE B O 1
ATOM 2586 N N . ALA B 1 151 ? -5.647 24.083 21.495 1.00 19.21 142 ALA B N 1
ATOM 2587 C CA . ALA B 1 151 ? -5.961 23.048 22.473 1.00 19.30 142 ALA B CA 1
ATOM 2588 C C . ALA B 1 151 ? -5.617 21.666 21.946 1.00 20.26 142 ALA B C 1
ATOM 2589 O O . ALA B 1 151 ? -4.976 20.893 22.632 1.00 19.28 142 ALA B O 1
ATOM 2591 N N . ASN B 1 152 ? -6.009 21.355 20.704 1.00 19.93 143 ASN B N 1
ATOM 2592 C CA . ASN B 1 152 ? -5.674 20.069 20.119 1.00 21.40 143 ASN B CA 1
ATOM 2593 C C . ASN B 1 152 ? -4.164 19.806 19.946 1.00 20.77 143 ASN B C 1
ATOM 2594 O O . ASN B 1 152 ? -3.728 18.651 20.068 1.00 21.50 143 ASN B O 1
ATOM 2599 N N . LYS B 1 153 ? -3.384 20.863 19.730 1.00 20.14 144 LYS B N 1
ATOM 2600 C CA . LYS B 1 153 ? -1.920 20.762 19.565 1.00 21.37 144 LYS B CA 1
ATOM 2601 C C . LYS B 1 153 ? -1.215 20.390 20.871 1.00 21.84 144 LYS B C 1
ATOM 2602 O O . LYS B 1 153 ? -0.167 19.749 20.858 1.00 22.34 144 LYS B O 1
ATOM 2608 N N . ILE B 1 154 ? -1.748 20.898 21.981 1.00 20.78 145 ILE B N 1
ATOM 2609 C CA . ILE B 1 154 ? -1.265 20.552 23.318 1.00 19.18 145 ILE B CA 1
ATOM 2610 C C . ILE B 1 154 ? -1.667 19.148 23.686 1.00 20.56 145 ILE B C 1
ATOM 2611 O O . ILE B 1 154 ? -0.806 18.359 24.125 1.00 21.97 145 ILE B O 1
ATOM 2616 N N . LEU B 1 155 ? -2.959 18.823 23.502 1.00 22.54 146 LEU B N 1
ATOM 2617 C CA . LEU B 1 155 ? -3.534 17.536 23.899 1.00 24.40 146 LEU B CA 1
ATOM 2618 C C . LEU B 1 155 ? -2.853 16.324 23.287 1.00 26.21 146 LEU B C 1
ATOM 2619 O O . LEU B 1 155 ? -2.795 15.254 23.912 1.00 25.37 146 LEU B O 1
ATOM 2624 N N . LYS B 1 156 ? -2.282 16.513 22.107 1.00 26.67 147 LYS B N 1
ATOM 2625 C CA . LYS B 1 156 ? -1.435 15.495 21.478 1.00 29.00 147 LYS B CA 1
ATOM 2626 C C . LYS B 1 156 ? -0.324 14.982 22.350 1.00 28.60 147 LYS B C 1
ATOM 2627 O O . LYS B 1 156 ? 0.033 13.815 22.253 1.00 29.37 147 LYS B O 1
ATOM 2633 N N . TYR B 1 157 ? 0.227 15.848 23.193 1.00 29.08 148 TYR B N 1
ATOM 2634 C CA . TYR B 1 157 ? 1.481 15.569 23.883 1.00 29.09 148 TYR B CA 1
ATOM 2635 C C . TYR B 1 157 ? 1.434 15.620 25.428 1.00 30.04 148 TYR B C 1
ATOM 2636 O O . TYR B 1 157 ? 2.456 15.328 26.074 1.00 29.56 148 TYR B O 1
ATOM 2645 N N . ILE B 1 158 ? 0.282 15.970 26.011 1.00 31.09 149 ILE B N 1
ATOM 2646 C CA . ILE B 1 158 ? 0.204 16.160 27.465 1.00 34.24 149 ILE B CA 1
ATOM 2647 C C . ILE B 1 158 ? 0.492 14.902 28.269 1.00 35.40 149 ILE B C 1
ATOM 2648 O O . ILE B 1 158 ? 0.676 14.955 29.495 1.00 34.71 149 ILE B O 1
ATOM 2653 N N . TRP B 1 159 ? 0.500 13.769 27.580 1.00 37.92 150 TRP B N 1
ATOM 2654 C CA . TRP B 1 159 ? 1.074 12.551 28.144 1.00 40.90 150 TRP B CA 1
ATOM 2655 C C . TRP B 1 159 ? 2.504 12.310 27.710 1.00 42.06 150 TRP B C 1
ATOM 2656 O O . TRP B 1 159 ? 2.847 12.196 26.551 1.00 42.08 150 TRP B O 1
ATOM 2667 N N . LYS B 1 160 ? 3.315 12.168 28.736 1.00 44.51 151 LYS B N 1
ATOM 2668 C CA . LYS B 1 160 ? 4.687 12.655 28.785 1.00 46.08 151 LYS B CA 1
ATOM 2669 C C . LYS B 1 160 ? 4.790 14.062 29.381 1.00 47.25 151 LYS B C 1
ATOM 2670 O O . LYS B 1 160 ? 3.768 14.609 29.848 1.00 47.99 151 LYS B O 1
ATOM 2676 N N . TRP B 1 161 ? 5.931 14.742 29.344 1.00 47.83 152 TRP B N 1
ATOM 2677 C CA . TRP B 1 161 ? 6.476 15.500 28.248 1.00 47.68 152 TRP B CA 1
ATOM 2678 C C . TRP B 1 161 ? 6.235 16.802 29.019 1.00 48.39 152 TRP B C 1
ATOM 2679 O O . TRP B 1 161 ? 5.483 16.791 30.019 1.00 46.75 152 TRP B O 1
#

InterPro domains:
  IPR023110 PH1570-like domain [PF09638] (1-152)
  IPR036807 PH1570-like superfamily [G3DSA:3.40.1600.10] (1-152)

Organism: Pyrococcus horikoshii (strain ATCC 700860 / DSM 12428 / JCM 9974 / NBRC 100139 / OT-3) (NCBI:txid70601)

Foldseek 3Di:
DDDDDPVAWDDQDPQWTAGQFWIAGPVVRKTKGKFWDDDLVLRLLLLCVVQCVVPPQDCRRSSVVSCVVNVHDDHSVLRDWDFFWDPDDDPVLQVVVVVLVVVRDDPDDDRQVQWTWTQDPQGIWTQHQAWIQDSVSMIMGIDGNVVRVSSNTPVVPD/DDDDDPPQWDDQDPQWIAHQFWIAGPVVRKTKGKFFDDDLVLRLLLQCVVQCVVPHQVDGRSSVVSCVVNVHDDHSVPRDWDDFDFDPDDDPVLQVVVLVLVVVRDDPDDDRQVQFGWTQDPLGIWTQHQAWIQDSVSMIMGIDGNVVSRSSNTPVPDD

Sequence (317 aa):
DLYFQGGSGMQCEEKLEVFENGFKDEKFNVEVKFYGNDARKVLLAMIYELYLPEYGREYVYPFECAKEFWNIYLEGEEIQDQLKPIKFTSEQVIKKLQEEIKKIKPPLEIKIEEAKIYKTKEGYLAVGNYFILDPRGRLFIFNKPSIANKILKYIWKWDLYFQGGSGMQCEEKLEVFENGFKDEKFNVEVKFYGNDARKVLLAMIYELYLPEYGREYVYPFECAKEFWNIYLEGEEIQDFQLKPIKFTSEQVIKKLQEEIKKIKPPLEIKIEEAKIYKTKEGYLAVGNYFILDPRGRLFIFNKPSIANKILKYIWKW

Nearest PDB structures (foldseek):
  2hq4-assembly1_A  TM=1.006E+00  e=9.193E-32  Pyrococcus horikoshii
  2hq4-assembly2_B  TM=9.984E-01  e=1.958E-29  Pyrococcus horikoshii
  3ty6-assembly1_D  TM=2.288E-01  e=2.150E+00  Bacillus anthracis str. Ames
  1m4y-assembly1_A  TM=2.433E-01  e=3.876E+00  Thermotoga maritima
  2hq4-assembly2_B  TM=1.006E+00  e=5.112E-33  Pyrococcus horikoshii

CATH classification: 3.40.1600.10

Solvent-accessible surface area: 17091 Å² t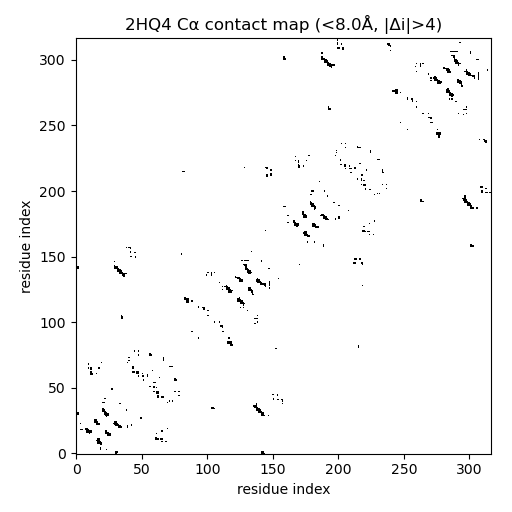otal; per-residue (Å²): 139,31,162,30,105,65,83,35,28,88,99,1,38,142,96,0,52,0,8,116,44,0,0,50,1,108,103,71,68,1,4,0,18,18,39,47,90,81,1,65,77,0,0,0,0,3,0,3,52,19,2,41,114,90,77,38,117,164,114,1,103,0,2,51,21,0,22,151,58,13,141,23,171,2,62,5,108,78,4,90,154,128,79,148,34,48,128,170,31,49,158,112,30,32,124,113,19,40,71,63,6,132,127,24,159,28,83,70,125,3,95,0,93,125,16,53,8,13,110,16,217,85,30,65,9,1,3,2,62,55,1,0,6,4,35,80,22,6,0,0,1,2,27,68,20,9,0,0,12,59,0,12,69,5,0,68,91,60,135,28,165,26,100,67,77,47,23,68,99,1,22,139,97,0,48,0,8,126,37,0,0,60,0,108,100,67,74,1,6,0,25,17,37,46,92,74,0,70,71,0,0,0,0,3,0,10,53,20,1,32,117,59,21,14,184,59,7,2,44,0,3,32,11,0,21,138,60,12,119,19,154,2,57,16,148,91,18,145,124,84,180,82,172,57,57,202,197,31,63,143,137,29,46,123,138,18,30,69,62,7,129,128,23,154,30,90,70,133,2,77,1,110,120,15,132,11,26,128,20,212,84,30,61,0,0,20,7,105,68,1,0,5,5,38,85,20,6,0,0,5,2,28,58,86,64,0,6,95,55,0,5,64,6,1,88,123,33

Secondary structure (DSSP, 8-state):
-----GGG-EEEETTEEEETTEEEETTTTEEEEEEES--HHHHHHHHHHHHHHHH-SS--HHHHHHHHHHT----GGG-----EE-S---HHHHHHHHHHHHHH--SS---GGGSEEEEETTEEEEE-SSEEE-TTSEEEEESSTTHHHHHHTTTTT-/-----TTSEEEEETTEEEETTEEEETTTTEEEEEEES--HHHHHHHHHHHHGGGSBTTB-HHHHHHHHHHT----GGG---------S---HHHHHHHHHHHHHH--SS---GGGSEEEEETTEEEEE-SSEEE-TTSEEEEESSTTHHHHHHTT-S--

Radius of gyration: 23.89 Å; Cα contacts (8 Å, |Δi|>4): 492; chains: 2; bounding box: 64×33×63 Å